Protein AF-A0A8C4MS40-F1 (afdb_monomer_lite)

Organism: NCBI:txid83772

Sequence (305 aa):
LGTGCRAAAGGATSALTYKPCAPSSLAKFNSVLMLEESYVIASDILVILLTVALGQIGNFLAYTAVPTVLVTPLGALGVPFGSILASYLLKEKLNILGKLGCLLSCAGSVVLIIHSPKSESVTTQAELEEKLTNPVFVGYLCIVLLMLLLLIFWIAPAHGPTNIMVYISICSLLGSFTVPSTKGIGLAAQDIFHNNPSSQRALCLCLVLLAVLGCSIIVQFRYINKALECFDSSVFGAIYYVVFTTLVLLASAILFREWSNVGLVDFLGMACGFTTVSVGIVLIQVFKEFNFNLGEMNKSNMKTD

InterPro domains:
  IPR008521 Magnesium transporter NIPA [PF05653] (49-289)
  IPR008521 Magnesium transporter NIPA [PTHR12570] (48-302)
  IPR037185 Multidrug transporter EmrE superfamily [SSF103481] (45-118)

pLDDT: mean 75.34, std 19.88, range [23.17, 96.31]

Secondary structure (DSSP, 8-state):
------------------------STTS--SS-TTTSHHHHHHHHHHHHHHHHHHHHHHHHHHHHS-HHHHHHHHHTHHHHHHHHHHHHH-PPPPHHHHHHHHHHHHHHHHHHHTS-------SHHHHHHHHH-HHHHHHHHHHHHHHHHIIIIIHHHHTTT-HHHHHHHHHHHHHHHHHHHHHHHHHHHHHHTT-TTHHHHHHHHHHHHHHHHHHHHHHHHHHHHHHHHS-HHHHHHHHHHHHHHHHHHHHHHHHTGGGG--HHHHHHHHHHHHHHHHHHHHHHHTTT----THHHHHSSSS--

Structure (mmCIF, N/CA/C/O backbone):
data_AF-A0A8C4MS40-F1
#
_entry.id   AF-A0A8C4MS40-F1
#
loop_
_atom_site.group_PDB
_atom_site.id
_atom_site.type_symbol
_atom_site.label_atom_id
_atom_site.label_alt_id
_atom_site.label_comp_id
_atom_site.label_asym_id
_atom_site.label_entity_id
_atom_site.label_seq_id
_atom_site.pdbx_PDB_ins_code
_atom_site.Cartn_x
_atom_site.Cartn_y
_atom_site.Cartn_z
_atom_site.occupancy
_atom_site.B_iso_or_equiv
_atom_site.auth_seq_id
_atom_site.auth_comp_id
_atom_site.auth_asym_id
_atom_site.auth_atom_id
_atom_site.pdbx_PDB_model_num
ATOM 1 N N . LEU A 1 1 ? -37.403 10.348 49.467 1.00 32.78 1 LEU A N 1
ATOM 2 C CA . LEU A 1 1 ? -37.778 8.929 49.279 1.00 32.78 1 LEU A CA 1
ATOM 3 C C . LEU A 1 1 ? -37.604 8.646 47.787 1.00 32.78 1 LEU A C 1
ATOM 5 O O . LEU A 1 1 ? -38.239 9.340 47.013 1.00 32.78 1 LEU A O 1
ATOM 9 N N . GLY A 1 2 ? -36.587 7.912 47.311 1.00 25.48 2 GLY A N 1
ATOM 10 C CA . GLY A 1 2 ? -36.486 6.441 47.390 1.00 25.48 2 GLY A CA 1
ATOM 11 C C . GLY A 1 2 ? -37.715 5.825 46.703 1.00 25.48 2 GLY A C 1
ATOM 12 O O . GLY A 1 2 ? -38.808 6.126 47.156 1.00 25.48 2 GLY A O 1
ATOM 13 N N . THR A 1 3 ? -37.674 5.043 45.620 1.00 24.58 3 THR A N 1
ATOM 14 C CA . THR A 1 3 ? -36.769 3.947 45.213 1.00 24.58 3 THR A CA 1
ATOM 15 C C . THR A 1 3 ? -37.207 3.465 43.807 1.00 24.58 3 THR A C 1
ATOM 17 O O . THR A 1 3 ? -38.401 3.426 43.550 1.00 24.58 3 THR A O 1
ATOM 20 N N . GLY A 1 4 ? -36.285 3.192 42.864 1.00 24.27 4 GLY A N 1
ATOM 21 C CA . GLY A 1 4 ? -36.044 1.859 42.247 1.00 24.27 4 GLY A CA 1
ATOM 22 C C . GLY A 1 4 ? -36.998 1.470 41.088 1.00 24.27 4 GLY A C 1
ATOM 23 O O . GLY A 1 4 ? -38.117 1.942 41.040 1.00 24.27 4 GLY A O 1
ATOM 24 N N . CYS A 1 5 ? -36.716 0.588 40.122 1.00 24.83 5 CYS A N 1
ATOM 25 C CA . CYS A 1 5 ? -35.528 -0.056 39.546 1.00 24.83 5 CYS A CA 1
ATOM 26 C C . CYS A 1 5 ? -36.047 -1.011 38.425 1.00 24.83 5 CYS A C 1
ATOM 28 O O . CYS A 1 5 ? -36.998 -1.731 38.706 1.00 24.83 5 CYS A O 1
ATOM 30 N N . ARG A 1 6 ? -35.368 -1.094 37.254 1.00 27.52 6 ARG A N 1
ATOM 31 C CA . ARG A 1 6 ? -35.334 -2.216 36.251 1.00 27.52 6 ARG A CA 1
ATOM 32 C C . ARG A 1 6 ? -36.639 -2.596 35.495 1.00 27.52 6 ARG A C 1
ATOM 34 O O . ARG A 1 6 ? -37.717 -2.448 36.032 1.00 27.52 6 ARG A O 1
ATOM 41 N N . ALA A 1 7 ? -36.661 -3.114 34.255 1.00 27.58 7 ALA A N 1
ATOM 42 C CA . ALA A 1 7 ? -35.682 -3.747 33.348 1.00 27.58 7 ALA A CA 1
ATOM 43 C C . ALA A 1 7 ? -36.162 -3.582 31.869 1.00 27.58 7 ALA A C 1
ATOM 45 O O . ALA A 1 7 ? -37.359 -3.503 31.631 1.00 27.58 7 ALA A O 1
ATOM 46 N N . ALA A 1 8 ? -35.280 -3.344 30.890 1.00 26.72 8 ALA A N 1
ATOM 47 C CA . ALA A 1 8 ? -34.700 -4.315 29.936 1.00 26.72 8 ALA A CA 1
ATOM 48 C C . ALA A 1 8 ? -35.604 -4.800 28.771 1.00 26.72 8 ALA A C 1
ATOM 50 O O . ALA A 1 8 ? -36.398 -5.719 28.923 1.00 26.72 8 ALA A O 1
ATOM 51 N N . ALA A 1 9 ? -35.345 -4.252 27.579 1.00 26.41 9 ALA A N 1
ATOM 52 C CA . ALA A 1 9 ? -35.356 -4.916 26.267 1.00 26.41 9 ALA A CA 1
ATOM 53 C C . ALA A 1 9 ? -34.483 -4.019 25.354 1.00 26.41 9 ALA A C 1
ATOM 55 O O . ALA A 1 9 ? -34.761 -2.833 25.241 1.00 26.41 9 ALA A O 1
ATOM 56 N N . GLY A 1 10 ? -33.33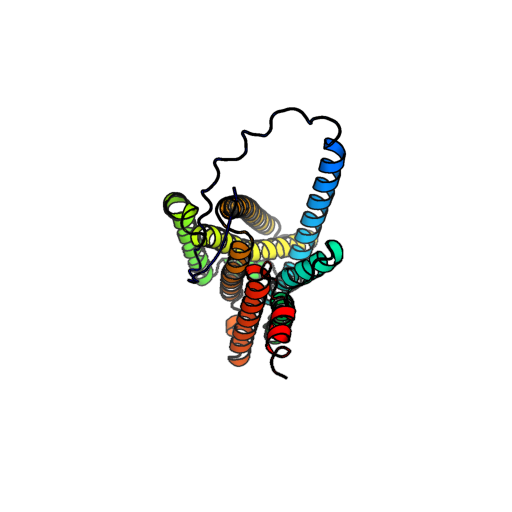7 -4.406 24.793 1.00 24.78 10 GLY A N 1
ATOM 57 C CA . GLY A 1 10 ? -32.946 -5.718 24.290 1.00 24.78 10 GLY A CA 1
ATOM 58 C C . GLY A 1 10 ? -33.176 -5.790 22.777 1.00 24.78 10 GLY A C 1
ATOM 59 O O . GLY A 1 10 ? -33.895 -6.668 22.326 1.00 24.78 10 GLY A O 1
ATOM 60 N N . GLY A 1 11 ? -32.626 -4.844 22.007 1.00 23.17 11 GLY A N 1
ATOM 61 C CA . GLY A 1 11 ? -32.728 -4.801 20.547 1.00 23.17 11 GLY A CA 1
ATOM 62 C C . GLY A 1 11 ? -31.406 -4.355 19.935 1.00 23.17 11 GLY A C 1
ATOM 63 O O . GLY A 1 11 ? -30.984 -3.216 20.112 1.00 23.17 11 GLY A O 1
ATOM 64 N N . ALA A 1 12 ? -30.732 -5.286 19.265 1.00 29.55 12 ALA A N 1
ATOM 65 C CA . ALA A 1 12 ? -29.501 -5.057 18.534 1.00 29.55 12 ALA A CA 1
ATOM 66 C C . ALA A 1 12 ? -29.775 -4.211 17.281 1.00 29.55 12 ALA A C 1
ATOM 68 O O . ALA A 1 12 ? -30.409 -4.671 16.337 1.00 29.55 12 ALA A O 1
ATOM 69 N N . THR A 1 13 ? -29.244 -2.994 17.255 1.00 26.00 13 THR A N 1
ATOM 70 C CA . THR A 1 13 ? -29.047 -2.219 16.028 1.00 26.00 13 THR A CA 1
ATOM 71 C C . THR A 1 13 ? -27.624 -1.692 16.046 1.00 26.00 13 THR A C 1
ATOM 73 O O . THR A 1 13 ? -27.300 -0.778 16.802 1.00 26.00 13 THR A O 1
ATOM 76 N N . SER A 1 14 ? -26.763 -2.300 15.229 1.00 31.64 14 SER A N 1
ATOM 77 C CA . SER A 1 14 ? -25.432 -1.796 14.901 1.00 31.64 14 SER A CA 1
ATOM 78 C C . SER A 1 14 ? -25.579 -0.473 14.149 1.00 31.64 14 SER A C 1
ATOM 80 O O . SER A 1 14 ? -25.640 -0.438 12.922 1.00 31.64 14 SER A O 1
ATOM 82 N N . ALA A 1 15 ? -25.700 0.621 14.894 1.00 29.08 15 ALA A N 1
ATOM 83 C CA . ALA A 1 15 ? -25.647 1.962 14.347 1.00 29.08 15 ALA A CA 1
ATOM 84 C C . ALA A 1 15 ? -24.189 2.271 13.978 1.00 29.08 15 ALA A C 1
ATOM 86 O O . ALA A 1 15 ? -23.346 2.459 14.857 1.00 29.08 15 ALA A O 1
ATOM 87 N N . LEU A 1 16 ? -23.898 2.312 12.673 1.00 33.62 16 LEU A N 1
ATOM 88 C CA . LEU A 1 16 ? -22.768 3.062 12.118 1.00 33.62 16 LEU A CA 1
ATOM 89 C C . LEU A 1 16 ? -22.863 4.485 12.679 1.00 33.62 16 LEU A C 1
ATOM 91 O O . LEU A 1 16 ? -23.673 5.292 12.225 1.00 33.62 16 LEU A O 1
ATOM 95 N N . THR A 1 17 ? -22.125 4.750 13.753 1.00 34.16 17 THR A N 1
ATOM 96 C CA . THR A 1 17 ? -22.255 5.991 14.510 1.00 34.16 17 THR A CA 1
ATOM 97 C C . THR A 1 17 ? -21.552 7.084 13.718 1.00 34.16 17 THR A C 1
ATOM 99 O O . THR A 1 17 ? -20.330 7.156 13.671 1.00 34.16 17 THR A O 1
ATOM 102 N N . TYR A 1 18 ? -22.341 7.912 13.037 1.00 35.56 18 TYR A N 1
ATOM 103 C CA . TYR A 1 18 ? -21.863 9.102 12.345 1.00 35.56 18 TYR A CA 1
ATOM 104 C C . TYR A 1 18 ? -21.290 10.078 13.378 1.00 35.56 18 TYR A C 1
ATOM 106 O O . TYR A 1 18 ? -22.034 10.671 14.163 1.00 35.56 18 TYR A O 1
ATOM 114 N N . LYS A 1 19 ? -19.965 10.239 13.406 1.00 40.56 19 LYS A N 1
ATOM 115 C CA . LYS A 1 19 ? -19.317 11.279 14.204 1.00 40.56 19 LYS A CA 1
ATOM 116 C C . LYS A 1 19 ? -19.501 12.601 13.446 1.00 40.56 19 LYS A C 1
ATOM 118 O O . LYS A 1 19 ? -19.067 12.690 12.298 1.00 40.56 19 LYS A O 1
ATOM 123 N N . PRO A 1 20 ? -20.168 13.623 14.013 1.00 43.47 20 PRO A N 1
ATOM 124 C CA . PRO A 1 20 ? -20.292 14.907 13.334 1.00 43.47 20 PRO A CA 1
ATOM 125 C C . PRO A 1 20 ? -18.885 15.445 13.074 1.00 43.47 20 PRO A C 1
ATOM 127 O O . PRO A 1 20 ? -18.101 15.590 14.013 1.00 43.47 20 PRO A O 1
ATOM 130 N N . CYS A 1 21 ? -18.553 15.677 11.800 1.00 40.59 21 CYS A N 1
ATOM 131 C CA . CYS A 1 21 ? -17.202 16.068 11.430 1.00 40.59 21 CYS A CA 1
ATOM 132 C C . CYS A 1 21 ? -16.874 17.407 12.103 1.00 40.59 21 CYS A C 1
ATOM 134 O O . CYS A 1 21 ? -17.560 18.410 11.885 1.00 40.59 21 CYS A O 1
ATOM 136 N N . ALA A 1 22 ? -15.899 17.382 13.012 1.00 44.66 22 ALA A N 1
ATOM 137 C CA . ALA A 1 22 ? -15.599 18.524 13.856 1.00 44.66 22 ALA A CA 1
ATOM 138 C C . ALA A 1 22 ? -15.145 19.709 12.983 1.00 44.66 22 ALA A C 1
ATOM 140 O O . ALA A 1 22 ? -14.362 19.512 12.050 1.00 44.66 22 ALA A O 1
ATOM 141 N N . PRO A 1 23 ? -15.592 20.947 13.259 1.00 35.38 23 PRO A N 1
ATOM 142 C CA . PRO A 1 23 ? -14.966 22.112 12.653 1.00 35.38 23 PRO A CA 1
ATOM 143 C C . PRO A 1 23 ? -13.482 22.123 13.041 1.00 35.38 23 PRO A C 1
ATOM 145 O O . PRO A 1 23 ? -13.143 21.840 14.191 1.00 35.38 23 PRO A O 1
ATOM 148 N N . SER A 1 24 ? -12.615 22.426 12.070 1.00 36.59 24 SER A N 1
ATOM 149 C CA . SER A 1 24 ? -11.151 22.450 12.186 1.00 36.59 24 SER A CA 1
ATOM 150 C C . SER A 1 24 ? -10.687 22.904 13.574 1.00 36.59 24 SER A C 1
ATOM 152 O O . SER A 1 24 ? -10.884 24.064 13.945 1.00 36.59 24 SER A O 1
ATOM 154 N N . SER A 1 25 ? -10.049 22.006 14.330 1.00 33.47 25 SER A N 1
ATOM 155 C CA . SER A 1 25 ? -9.608 22.214 15.720 1.00 33.47 25 SER A CA 1
ATOM 156 C C . SER A 1 25 ? -8.410 23.177 15.861 1.00 33.47 25 SER A C 1
ATOM 158 O O . SER A 1 25 ? -7.603 23.062 16.781 1.00 33.47 25 SER A O 1
ATOM 160 N N . LEU A 1 26 ? -8.302 24.163 14.969 1.00 33.97 26 LEU A N 1
ATOM 161 C CA . LEU A 1 26 ? -7.267 25.199 14.945 1.00 33.97 26 LEU A CA 1
ATOM 162 C C . LEU A 1 26 ? -7.608 26.405 15.851 1.00 33.97 26 LEU A C 1
ATOM 164 O O . LEU A 1 26 ? -6.857 27.370 15.888 1.00 33.97 26 LEU A O 1
ATOM 168 N N . ALA A 1 27 ? -8.727 26.359 16.592 1.00 34.25 27 ALA A N 1
ATOM 169 C CA . ALA A 1 27 ? -9.250 27.495 17.368 1.00 34.25 27 ALA A CA 1
ATOM 170 C C . ALA A 1 27 ? -9.373 27.277 18.895 1.00 34.25 27 ALA A C 1
ATOM 172 O O . ALA A 1 27 ? -9.851 28.165 19.593 1.00 34.25 27 ALA A O 1
ATOM 173 N N . LYS A 1 28 ? -8.928 26.140 19.452 1.00 31.69 28 LYS A N 1
ATOM 174 C CA . LYS A 1 28 ? -8.860 25.923 20.920 1.00 31.69 28 LYS A CA 1
ATOM 175 C C . LYS A 1 28 ? -7.428 25.743 21.442 1.00 31.69 28 LYS A C 1
ATOM 177 O O . LYS A 1 28 ? -7.213 25.111 22.468 1.00 31.69 28 LYS A O 1
ATOM 182 N N . PHE A 1 29 ? -6.457 26.314 20.729 1.00 33.47 29 PHE A N 1
ATOM 183 C CA . PHE A 1 29 ? -5.017 26.187 20.993 1.00 33.47 29 PHE A CA 1
ATOM 184 C C . PHE A 1 29 ? -4.380 27.463 21.588 1.00 33.47 29 PHE A C 1
ATOM 186 O O . PHE A 1 29 ? -3.212 27.752 21.366 1.00 33.47 29 PHE A O 1
ATOM 193 N N . ASN A 1 30 ? -5.152 28.260 22.325 1.00 35.25 30 ASN A N 1
ATOM 194 C CA . ASN A 1 30 ? -4.680 29.430 23.071 1.00 35.25 30 ASN A CA 1
ATOM 195 C C . ASN A 1 30 ? -5.525 29.440 24.345 1.00 35.25 30 ASN A C 1
ATOM 197 O O . ASN A 1 30 ? -6.743 29.518 24.251 1.00 35.25 30 ASN A O 1
ATOM 201 N N . SER A 1 31 ? -5.016 29.239 25.551 1.00 36.91 31 SER A N 1
ATOM 202 C CA . SER A 1 31 ? -3.856 29.857 26.191 1.00 36.91 31 SER A CA 1
ATOM 203 C C . SER A 1 31 ? -3.769 29.243 27.601 1.00 36.91 31 SER A C 1
ATOM 205 O O . SER A 1 31 ? -4.838 29.060 28.179 1.00 36.91 31 SER A O 1
ATOM 207 N N . VAL A 1 32 ? -2.565 28.952 28.137 1.00 35.56 32 VAL A N 1
ATOM 208 C CA . VAL A 1 32 ? -2.171 28.942 29.587 1.00 35.56 32 VAL A CA 1
ATOM 209 C C . VAL A 1 32 ? -1.064 27.921 29.971 1.00 35.56 32 VAL A C 1
ATOM 211 O O . VAL A 1 32 ? -0.446 28.106 31.008 1.00 35.56 32 VAL A O 1
ATOM 214 N N . LEU A 1 33 ? -0.673 26.934 29.150 1.00 32.19 33 LEU A N 1
ATOM 215 C CA . LEU A 1 33 ? 0.366 25.933 29.532 1.00 32.19 33 LEU A CA 1
ATOM 216 C C . LEU A 1 33 ? 1.706 26.028 28.763 1.00 32.19 33 LEU A C 1
ATOM 218 O O . LEU A 1 33 ? 2.474 25.078 28.674 1.00 32.19 33 LEU A O 1
ATOM 222 N N . MET A 1 34 ? 2.015 27.197 28.201 1.00 38.88 34 MET A N 1
ATOM 223 C CA . MET A 1 34 ? 3.235 27.434 27.420 1.00 38.88 34 MET A CA 1
ATOM 224 C C . MET A 1 34 ? 4.422 27.779 28.327 1.00 38.88 34 MET A C 1
ATOM 226 O O . MET A 1 34 ? 4.662 28.967 28.519 1.00 38.88 34 MET A O 1
ATOM 230 N N . LEU A 1 35 ? 5.158 26.789 28.856 1.00 40.06 35 LEU A N 1
ATOM 231 C CA . LEU A 1 35 ? 6.635 26.884 28.936 1.00 40.06 35 LEU A CA 1
ATOM 232 C C . LEU A 1 35 ? 7.370 25.633 29.463 1.00 40.06 35 LEU A C 1
ATOM 234 O O . LEU A 1 35 ? 8.544 25.489 29.135 1.00 40.06 35 LEU A O 1
ATOM 238 N N . GLU A 1 36 ? 6.731 24.708 30.191 1.00 39.81 36 GLU A N 1
ATOM 239 C CA . GLU A 1 36 ? 7.423 23.512 30.736 1.00 39.81 36 GLU A CA 1
ATOM 240 C C . GLU A 1 36 ? 7.190 22.221 29.913 1.00 39.81 36 GLU A C 1
ATOM 242 O O . GLU A 1 36 ? 7.986 21.289 29.972 1.00 39.81 36 GLU A O 1
ATOM 247 N N . GLU A 1 37 ? 6.161 22.192 29.054 1.00 47.66 37 GLU A N 1
ATOM 248 C CA . GLU A 1 37 ? 5.795 21.043 28.199 1.00 47.66 37 GLU A CA 1
ATOM 249 C C . GLU A 1 37 ? 6.553 20.983 26.851 1.00 47.66 37 GLU A C 1
ATOM 251 O O . GLU A 1 37 ? 6.613 19.937 26.206 1.00 47.66 37 GLU A O 1
ATOM 256 N N . SER A 1 38 ? 7.181 22.079 26.406 1.00 47.03 38 SER A N 1
ATOM 257 C CA . SER A 1 38 ? 7.722 22.188 25.039 1.00 47.03 38 SER A CA 1
ATOM 258 C C . SER A 1 38 ? 8.931 21.288 24.753 1.00 47.03 38 SER A C 1
ATOM 260 O O . SER A 1 38 ? 9.121 20.891 23.607 1.00 47.03 38 SER A O 1
ATOM 262 N N . TYR A 1 39 ? 9.755 20.951 25.754 1.00 49.66 39 TYR A N 1
ATOM 263 C CA . TYR A 1 39 ? 10.964 20.140 25.534 1.00 49.66 39 TYR A CA 1
ATOM 264 C C . TYR A 1 39 ? 10.663 18.635 25.478 1.00 49.66 39 TYR A C 1
ATOM 266 O O . TYR A 1 39 ? 11.225 17.924 24.647 1.00 49.66 39 TYR A O 1
ATOM 274 N N . VAL A 1 40 ? 9.729 18.157 26.307 1.00 52.25 40 VAL A N 1
ATOM 275 C CA . VAL A 1 40 ? 9.272 16.757 26.298 1.00 52.25 40 VAL A CA 1
ATOM 276 C C . VAL A 1 40 ? 8.472 16.478 25.026 1.00 52.25 40 VAL A C 1
ATOM 278 O O . VAL A 1 40 ? 8.782 15.532 24.311 1.00 52.25 40 VAL A O 1
ATOM 281 N N . ILE A 1 41 ? 7.561 17.382 24.648 1.00 58.44 41 ILE A N 1
ATOM 282 C CA . ILE A 1 41 ? 6.799 17.276 23.396 1.00 58.44 41 ILE A CA 1
ATOM 283 C C . ILE A 1 41 ? 7.725 17.354 22.171 1.00 58.44 41 ILE A C 1
ATOM 285 O O . ILE A 1 41 ? 7.539 16.601 21.220 1.00 58.44 41 ILE A O 1
ATOM 289 N N . ALA A 1 42 ? 8.754 18.212 22.176 1.00 59.41 42 ALA A N 1
ATOM 290 C CA . ALA A 1 42 ? 9.728 18.268 21.081 1.00 59.41 42 ALA A CA 1
ATOM 291 C C . ALA A 1 42 ? 10.589 16.997 20.991 1.00 59.41 42 ALA A C 1
ATOM 293 O O . ALA A 1 42 ? 10.852 16.525 19.885 1.00 59.41 42 ALA A O 1
ATOM 294 N N . SER A 1 43 ? 10.998 16.429 22.130 1.00 63.28 43 SER A N 1
ATOM 295 C CA . SER A 1 43 ? 11.730 15.159 22.187 1.00 63.28 43 SER A CA 1
ATOM 296 C C . SER A 1 43 ? 10.870 13.995 21.686 1.00 63.28 43 SER A C 1
ATOM 298 O O . SER A 1 43 ? 11.325 13.219 20.848 1.00 63.28 43 SER A O 1
ATOM 300 N N . ASP A 1 44 ? 9.612 13.904 22.117 1.00 69.81 44 ASP A N 1
ATOM 301 C CA . ASP A 1 44 ? 8.681 12.861 21.673 1.00 69.81 44 ASP A CA 1
ATOM 302 C C . ASP A 1 44 ? 8.339 13.001 20.183 1.00 69.81 44 ASP A C 1
ATOM 304 O O . ASP A 1 44 ? 8.355 12.015 19.446 1.00 69.81 44 ASP A O 1
ATOM 308 N N . ILE A 1 45 ? 8.125 14.226 19.687 1.00 74.38 45 ILE A N 1
ATOM 309 C CA . ILE A 1 45 ? 7.922 14.492 18.253 1.00 74.38 45 ILE A CA 1
ATOM 310 C C . ILE A 1 45 ? 9.170 14.133 17.442 1.00 74.38 45 ILE A C 1
ATOM 312 O O . ILE A 1 45 ? 9.041 13.555 16.362 1.00 74.38 45 ILE A O 1
ATOM 316 N N . LEU A 1 46 ? 10.372 14.442 17.936 1.00 77.50 46 LEU A N 1
ATOM 317 C CA . LEU A 1 46 ? 11.622 14.099 17.257 1.00 77.50 46 LEU A CA 1
ATOM 318 C C . LEU A 1 46 ? 11.802 12.581 17.165 1.00 77.50 46 LEU A C 1
ATOM 320 O O . LEU A 1 46 ? 12.165 12.074 16.104 1.00 77.50 46 LEU A O 1
ATOM 324 N N . VAL A 1 47 ? 11.504 11.851 18.242 1.00 80.00 47 VAL A N 1
ATOM 325 C CA . VAL A 1 47 ? 11.545 10.382 18.264 1.00 80.00 47 VAL A CA 1
ATOM 326 C C . VAL A 1 47 ? 10.515 9.796 17.297 1.00 80.00 47 VAL A C 1
ATOM 328 O O . VAL A 1 47 ? 10.851 8.893 16.526 1.00 80.00 47 VAL A O 1
ATOM 331 N N . ILE A 1 48 ? 9.291 10.331 17.265 1.00 77.44 48 ILE A N 1
ATOM 332 C CA . ILE A 1 48 ? 8.253 9.916 16.308 1.00 77.44 48 ILE A CA 1
ATOM 333 C C . ILE A 1 48 ? 8.719 10.175 14.872 1.00 77.44 48 ILE A C 1
ATOM 335 O O . ILE A 1 48 ? 8.650 9.273 14.038 1.00 77.44 48 ILE A O 1
ATOM 339 N N . LEU A 1 49 ? 9.245 11.366 14.578 1.00 76.31 49 LEU A N 1
ATOM 340 C CA . LEU A 1 49 ? 9.716 11.729 13.242 1.00 76.31 49 LEU A CA 1
ATOM 341 C C . LEU A 1 49 ? 10.886 10.848 12.794 1.00 76.31 49 LEU A C 1
ATOM 343 O O . LEU A 1 49 ? 10.878 10.363 11.665 1.00 76.31 49 LEU A O 1
ATOM 347 N N . LEU A 1 50 ? 11.861 10.601 13.673 1.00 80.75 50 LEU A N 1
ATOM 348 C CA . LEU A 1 50 ? 13.005 9.736 13.385 1.00 80.75 50 LEU A CA 1
ATOM 349 C C . LEU A 1 50 ? 12.556 8.293 13.129 1.00 80.75 50 LEU A C 1
ATOM 351 O O . LEU A 1 50 ? 13.008 7.672 12.170 1.00 80.75 50 LEU A O 1
ATOM 355 N N . THR A 1 51 ? 11.630 7.772 13.935 1.00 76.56 51 THR A N 1
ATOM 356 C CA . THR A 1 51 ? 11.101 6.407 13.778 1.00 76.56 51 THR A CA 1
ATOM 357 C C . THR A 1 51 ? 10.296 6.265 12.486 1.00 76.56 51 THR A C 1
ATOM 359 O O . THR A 1 51 ? 10.458 5.284 11.760 1.00 76.56 51 THR A O 1
ATOM 362 N N . VAL A 1 52 ? 9.474 7.265 12.146 1.00 74.81 52 VAL A N 1
ATOM 363 C CA . VAL A 1 52 ? 8.742 7.314 10.871 1.00 74.81 52 VAL A CA 1
ATOM 364 C C . VAL A 1 52 ? 9.715 7.397 9.696 1.00 74.81 52 VAL A C 1
ATOM 366 O O . VAL A 1 52 ? 9.559 6.648 8.734 1.00 74.81 52 VAL A O 1
ATOM 369 N N . ALA A 1 53 ? 10.742 8.246 9.772 1.00 75.50 53 ALA A N 1
ATOM 370 C CA . ALA A 1 53 ? 11.752 8.377 8.725 1.00 75.50 53 ALA A CA 1
ATOM 371 C C . ALA A 1 53 ? 12.523 7.066 8.509 1.00 75.50 53 ALA A C 1
ATOM 373 O O . ALA A 1 53 ? 12.647 6.612 7.373 1.00 75.50 53 ALA A O 1
ATOM 374 N N . LEU A 1 54 ? 12.972 6.412 9.585 1.00 81.62 54 LEU A N 1
ATOM 375 C CA . LEU A 1 54 ? 13.628 5.103 9.521 1.00 81.62 54 LEU A CA 1
ATOM 376 C C . LEU A 1 54 ? 12.711 4.037 8.909 1.00 81.62 54 LEU A C 1
ATOM 378 O O . LEU A 1 54 ? 13.151 3.270 8.054 1.00 81.62 54 LEU A O 1
ATOM 382 N N . GLY A 1 55 ? 11.429 4.021 9.287 1.00 77.44 55 GLY A N 1
ATOM 383 C CA . GLY A 1 55 ? 10.434 3.124 8.699 1.00 77.44 55 GLY A CA 1
ATOM 384 C C . GLY A 1 55 ? 10.241 3.354 7.197 1.00 77.44 55 GLY A C 1
ATOM 385 O O . GLY A 1 55 ? 10.188 2.393 6.431 1.00 77.44 55 GLY A O 1
ATOM 386 N N . GLN A 1 56 ? 10.200 4.614 6.754 1.00 76.12 56 GLN A N 1
ATOM 387 C CA . GLN A 1 56 ? 10.088 4.954 5.331 1.00 76.12 56 GLN A CA 1
ATOM 388 C C . GLN A 1 56 ? 11.337 4.562 4.538 1.00 76.12 56 GLN A C 1
ATOM 390 O O . GLN A 1 56 ? 11.211 4.018 3.444 1.00 76.12 56 GLN A O 1
ATOM 395 N N . ILE A 1 57 ? 12.534 4.768 5.097 1.00 80.81 57 ILE A N 1
ATOM 396 C CA . ILE A 1 57 ? 13.790 4.322 4.477 1.00 80.81 57 ILE A CA 1
ATOM 397 C C . ILE A 1 57 ? 13.809 2.793 4.359 1.00 80.81 57 ILE A C 1
ATOM 399 O O . ILE A 1 57 ? 14.134 2.266 3.299 1.00 80.81 57 ILE A O 1
ATOM 403 N N . GLY A 1 58 ? 13.409 2.069 5.408 1.00 82.88 58 GLY A N 1
ATOM 404 C CA . GLY A 1 58 ? 13.313 0.607 5.371 1.00 82.88 58 GLY A CA 1
ATOM 405 C C . GLY A 1 58 ? 12.323 0.106 4.316 1.00 82.88 58 GLY A C 1
ATOM 406 O O . GLY A 1 58 ? 12.638 -0.805 3.554 1.00 82.88 58 GLY A O 1
ATOM 407 N N . ASN A 1 59 ? 11.154 0.742 4.217 1.00 82.50 59 ASN A N 1
ATOM 408 C CA . ASN A 1 59 ? 10.146 0.431 3.204 1.00 82.50 59 ASN A CA 1
ATOM 409 C C . ASN A 1 59 ? 10.665 0.702 1.780 1.00 82.50 59 ASN A C 1
ATOM 411 O O . ASN A 1 59 ? 10.474 -0.115 0.882 1.00 82.50 59 ASN A O 1
ATOM 415 N N . PHE A 1 60 ? 11.384 1.813 1.584 1.00 80.00 60 PHE A N 1
ATOM 416 C CA . PHE A 1 60 ? 12.053 2.136 0.323 1.00 80.00 60 PHE A CA 1
ATOM 417 C C . PHE A 1 60 ? 13.061 1.050 -0.071 1.00 80.00 60 PHE A C 1
ATOM 419 O O . PHE A 1 60 ? 12.981 0.521 -1.175 1.00 80.00 60 PHE A O 1
ATOM 426 N N . LEU A 1 61 ? 13.953 0.663 0.847 1.00 82.38 61 LEU A N 1
ATOM 427 C CA . LEU A 1 61 ? 14.942 -0.398 0.619 1.00 82.38 61 LEU A CA 1
ATOM 428 C C . LEU A 1 61 ? 14.287 -1.754 0.316 1.00 82.38 61 LEU A C 1
ATOM 430 O O . LEU A 1 61 ? 14.777 -2.509 -0.519 1.00 82.38 61 LEU A O 1
ATOM 434 N N . ALA A 1 62 ? 13.160 -2.067 0.958 1.00 84.19 62 ALA A N 1
ATOM 435 C CA . ALA A 1 62 ? 12.422 -3.294 0.678 1.00 84.19 62 ALA A CA 1
ATOM 436 C C . ALA A 1 62 ? 11.869 -3.311 -0.758 1.00 84.19 62 ALA A C 1
ATOM 438 O O . ALA A 1 62 ? 12.006 -4.319 -1.449 1.00 84.19 62 ALA A O 1
ATOM 439 N N . TYR A 1 63 ? 11.304 -2.193 -1.233 1.00 77.69 63 TYR A N 1
ATOM 440 C CA . TYR A 1 63 ? 10.788 -2.076 -2.603 1.00 77.69 63 TYR A CA 1
ATOM 441 C C . TYR A 1 63 ? 11.869 -2.123 -3.686 1.00 77.69 63 TYR A C 1
ATOM 443 O O . TYR A 1 63 ? 11.557 -2.481 -4.824 1.00 77.69 63 TYR A O 1
ATOM 451 N N . THR A 1 64 ? 13.115 -1.758 -3.369 1.00 76.75 64 THR A N 1
ATOM 452 C CA . THR A 1 64 ? 14.232 -1.877 -4.318 1.00 76.75 64 THR A CA 1
ATOM 453 C C . THR A 1 64 ? 14.840 -3.274 -4.344 1.00 76.75 64 THR A C 1
ATOM 455 O O . THR A 1 64 ? 15.314 -3.696 -5.394 1.00 76.75 64 THR A O 1
ATOM 458 N N . ALA A 1 65 ? 14.817 -3.996 -3.222 1.00 78.31 65 ALA A N 1
ATOM 459 C CA . ALA A 1 65 ? 15.447 -5.308 -3.100 1.00 78.31 65 ALA A CA 1
ATOM 460 C C . ALA A 1 65 ? 14.527 -6.481 -3.475 1.00 78.31 65 ALA A C 1
ATOM 462 O O . ALA A 1 65 ? 15.011 -7.537 -3.878 1.00 78.31 65 ALA A O 1
ATOM 463 N N . VAL A 1 66 ? 13.210 -6.332 -3.303 1.00 78.12 66 VAL A N 1
ATOM 464 C CA . VAL A 1 66 ? 12.251 -7.443 -3.378 1.00 78.12 66 VAL A CA 1
ATOM 465 C C . VAL A 1 66 ? 11.002 -7.022 -4.173 1.00 78.12 66 VAL A C 1
ATOM 467 O O . VAL A 1 66 ? 10.596 -5.859 -4.112 1.00 78.12 66 VAL A O 1
ATOM 470 N N . PRO A 1 67 ? 10.348 -7.938 -4.919 1.00 75.56 67 PRO A N 1
ATOM 471 C CA . PRO A 1 67 ? 9.057 -7.675 -5.553 1.00 75.56 67 PRO A CA 1
ATOM 472 C C . PRO A 1 67 ? 8.018 -7.063 -4.603 1.00 75.56 67 PRO A C 1
ATOM 474 O O . PRO A 1 67 ? 7.864 -7.495 -3.458 1.00 75.56 67 PRO A O 1
ATOM 477 N N . THR A 1 68 ? 7.238 -6.099 -5.102 1.00 77.62 68 THR A N 1
ATOM 478 C CA . THR A 1 68 ? 6.179 -5.412 -4.338 1.00 77.62 68 THR A CA 1
ATOM 479 C C . THR A 1 68 ? 5.201 -6.389 -3.682 1.00 77.62 68 THR A C 1
ATOM 481 O O . THR A 1 68 ? 4.752 -6.157 -2.555 1.00 77.62 68 THR A O 1
ATOM 484 N N . VAL A 1 69 ? 4.888 -7.492 -4.368 1.00 77.94 69 VAL A N 1
ATOM 485 C CA . VAL A 1 69 ? 3.960 -8.527 -3.889 1.00 77.94 69 VAL A CA 1
ATOM 486 C C . VAL A 1 69 ? 4.419 -9.144 -2.564 1.00 77.94 69 VAL A C 1
ATOM 488 O O . VAL A 1 69 ? 3.576 -9.551 -1.775 1.00 77.94 69 VAL A O 1
ATOM 491 N N . LEU A 1 70 ? 5.723 -9.139 -2.267 1.00 82.38 70 LEU A N 1
ATOM 492 C CA . LEU A 1 70 ? 6.289 -9.618 -1.000 1.00 82.38 70 LEU A CA 1
ATOM 493 C C . LEU A 1 70 ? 6.391 -8.517 0.064 1.00 82.38 70 LEU A C 1
ATOM 495 O O . LEU A 1 70 ? 6.187 -8.778 1.249 1.00 82.38 70 LEU A O 1
ATOM 499 N N . VAL A 1 71 ? 6.669 -7.274 -0.339 1.00 84.19 71 VAL A N 1
ATOM 500 C CA . VAL A 1 71 ? 6.761 -6.131 0.591 1.00 84.19 71 VAL A CA 1
ATOM 501 C C . VAL A 1 71 ? 5.401 -5.825 1.228 1.00 84.19 71 VAL A C 1
ATOM 503 O O . VAL A 1 71 ? 5.307 -5.498 2.409 1.00 84.19 71 VAL A O 1
ATOM 506 N N . THR A 1 72 ? 4.325 -5.997 0.467 1.00 82.44 72 THR A N 1
ATOM 507 C CA . THR A 1 72 ? 2.958 -5.696 0.909 1.00 82.44 72 THR A CA 1
ATOM 508 C C . THR A 1 72 ? 2.464 -6.578 2.079 1.00 82.44 72 THR A C 1
ATOM 510 O O . THR A 1 72 ? 2.019 -6.021 3.086 1.00 82.44 72 THR A O 1
ATOM 513 N N . PRO A 1 73 ? 2.577 -7.925 2.046 1.00 80.69 73 PRO A N 1
ATOM 514 C CA . PRO A 1 73 ? 2.249 -8.781 3.190 1.00 80.69 73 PRO A CA 1
ATOM 515 C C . PRO A 1 73 ? 3.183 -8.577 4.388 1.00 80.69 73 PRO A C 1
ATOM 517 O O . PRO A 1 73 ? 2.739 -8.759 5.521 1.00 80.69 73 PRO A O 1
ATOM 520 N N . LEU A 1 74 ? 4.442 -8.172 4.178 1.00 83.62 74 LEU A N 1
ATOM 521 C CA . LEU A 1 74 ? 5.343 -7.778 5.270 1.00 83.62 74 LEU A CA 1
ATOM 522 C C . LEU A 1 74 ? 4.847 -6.504 5.969 1.00 83.62 74 LEU A C 1
ATOM 524 O O . LEU A 1 74 ? 4.814 -6.454 7.197 1.00 83.62 74 LEU A O 1
ATOM 528 N N . GLY A 1 75 ? 4.382 -5.511 5.206 1.00 83.56 75 GLY A N 1
ATOM 529 C CA . GLY A 1 75 ? 3.728 -4.321 5.757 1.00 83.56 75 GLY A CA 1
ATOM 530 C C . GLY A 1 75 ? 2.460 -4.660 6.550 1.00 83.56 75 GLY A C 1
ATOM 531 O O . GLY A 1 75 ? 2.229 -4.102 7.623 1.00 83.56 75 GLY A O 1
ATOM 532 N N . ALA A 1 76 ? 1.678 -5.635 6.078 1.00 85.06 76 ALA A N 1
ATOM 533 C CA . ALA A 1 76 ? 0.480 -6.117 6.764 1.00 85.06 76 ALA A CA 1
ATOM 534 C C . ALA A 1 76 ? 0.769 -6.701 8.155 1.00 85.06 76 ALA A C 1
ATOM 536 O O . ALA A 1 76 ? -0.002 -6.468 9.086 1.00 85.06 76 ALA A O 1
ATOM 537 N N . LEU A 1 77 ? 1.902 -7.398 8.321 1.00 89.12 77 LEU A N 1
ATOM 538 C CA . LEU A 1 77 ? 2.349 -7.941 9.613 1.00 89.12 77 LEU A CA 1
ATOM 539 C C . LEU A 1 77 ? 2.650 -6.850 10.655 1.00 89.12 77 LEU A C 1
ATOM 541 O O . LEU A 1 77 ? 2.668 -7.136 11.854 1.00 89.12 77 LEU A O 1
ATOM 545 N N . GLY A 1 78 ? 2.809 -5.591 10.237 1.00 88.12 78 GLY A N 1
ATOM 546 C CA . GLY A 1 78 ? 2.926 -4.458 11.154 1.00 88.12 78 GLY A CA 1
ATOM 547 C C . GLY A 1 78 ? 1.685 -4.259 12.033 1.00 88.12 78 GLY A C 1
ATOM 548 O O . GLY A 1 78 ? 1.816 -3.875 13.193 1.00 88.12 78 GLY A O 1
ATOM 549 N N . VAL A 1 79 ? 0.484 -4.580 11.532 1.00 88.81 79 VAL A N 1
ATOM 550 C CA . VAL A 1 79 ? -0.779 -4.446 12.283 1.00 88.81 79 VAL A CA 1
ATOM 551 C C . VAL A 1 79 ? -0.856 -5.409 13.482 1.00 88.81 79 VAL A C 1
ATOM 553 O O . VAL A 1 79 ? -1.045 -4.929 14.605 1.00 88.81 79 VAL A O 1
ATOM 556 N N . PRO A 1 80 ? -0.684 -6.740 13.322 1.00 90.88 80 PRO A N 1
ATOM 557 C CA . PRO A 1 80 ? -0.662 -7.653 14.462 1.00 90.88 80 PRO A CA 1
ATOM 558 C C . PRO A 1 80 ? 0.524 -7.391 15.392 1.00 90.88 80 PRO A C 1
ATOM 560 O O . PRO A 1 80 ? 0.352 -7.455 16.609 1.00 90.88 80 PRO A O 1
ATOM 563 N N . PHE A 1 81 ? 1.701 -7.030 14.864 1.00 89.69 81 PHE A N 1
ATOM 564 C CA . PHE A 1 81 ? 2.852 -6.686 15.702 1.00 89.69 81 PHE A CA 1
ATOM 565 C C . PHE A 1 81 ? 2.569 -5.467 16.589 1.00 89.69 81 PHE A C 1
ATOM 567 O O . PHE A 1 81 ? 2.807 -5.516 17.794 1.00 89.69 81 PHE A O 1
ATOM 574 N N . GLY A 1 82 ? 1.979 -4.408 16.026 1.00 87.44 82 GLY A N 1
ATOM 575 C CA . GLY A 1 82 ? 1.559 -3.229 16.782 1.00 87.44 82 GLY A CA 1
ATOM 576 C C . GLY A 1 82 ? 0.523 -3.559 17.858 1.00 87.44 82 GLY A C 1
ATOM 577 O O . GLY A 1 82 ? 0.606 -3.046 18.971 1.00 87.44 82 GLY A O 1
ATOM 578 N N . SER A 1 83 ? -0.410 -4.469 17.569 1.00 85.62 83 SER A N 1
ATOM 579 C CA . SER A 1 83 ? -1.401 -4.934 18.546 1.00 85.62 83 SER A CA 1
ATOM 580 C C . SER A 1 83 ? -0.771 -5.724 19.705 1.00 85.62 83 SER A C 1
ATOM 582 O O . SER A 1 83 ? -1.107 -5.495 20.868 1.00 85.62 83 SER A O 1
ATOM 584 N N . ILE A 1 84 ? 0.190 -6.608 19.414 1.00 87.94 84 ILE A N 1
ATOM 585 C CA . ILE A 1 84 ? 0.937 -7.372 20.428 1.00 87.94 84 ILE A CA 1
ATOM 586 C C . ILE A 1 84 ? 1.793 -6.437 21.285 1.00 87.94 84 ILE A C 1
ATOM 588 O O . ILE A 1 84 ? 1.791 -6.548 22.512 1.00 87.94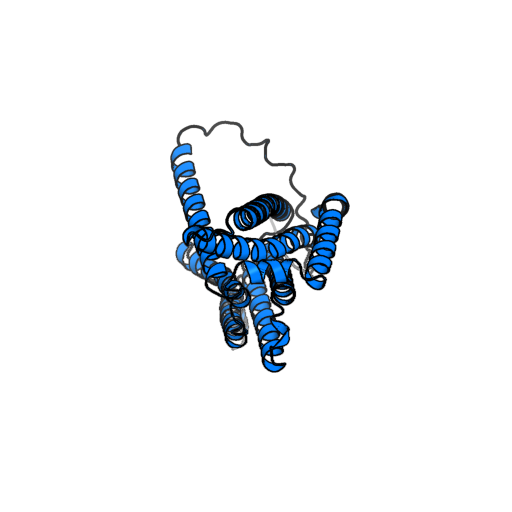 84 ILE A O 1
ATOM 592 N N . LEU A 1 85 ? 2.494 -5.493 20.654 1.00 85.25 85 LEU A N 1
ATOM 593 C CA . LEU A 1 85 ? 3.330 -4.526 21.355 1.00 85.25 85 LEU A CA 1
ATOM 594 C C . LEU A 1 85 ? 2.490 -3.605 22.246 1.00 85.25 85 LEU A C 1
ATOM 596 O O . LEU A 1 85 ? 2.869 -3.367 23.389 1.00 85.25 85 LEU A O 1
ATOM 600 N N . ALA A 1 86 ? 1.324 -3.155 21.771 1.00 83.50 86 ALA A N 1
ATOM 601 C CA . ALA A 1 86 ? 0.378 -2.399 22.586 1.00 83.50 86 ALA A CA 1
ATOM 602 C C . ALA A 1 86 ? -0.080 -3.209 23.810 1.00 83.50 86 ALA A C 1
ATOM 604 O O . ALA A 1 86 ? -0.052 -2.692 24.921 1.00 83.50 86 ALA A O 1
ATOM 605 N N . SER A 1 87 ? -0.405 -4.495 23.645 1.00 83.69 87 SER A N 1
ATOM 606 C CA . SER A 1 87 ? -0.763 -5.379 24.766 1.00 83.69 87 SER A CA 1
ATOM 607 C C . SER A 1 87 ? 0.376 -5.536 25.783 1.00 83.69 87 SER A C 1
ATOM 609 O O . SER A 1 87 ? 0.127 -5.535 26.988 1.00 83.69 87 SER A O 1
ATOM 611 N N . TYR A 1 88 ? 1.629 -5.617 25.323 1.00 83.00 88 TYR A N 1
ATOM 612 C CA . TYR A 1 88 ? 2.793 -5.722 26.206 1.00 83.00 88 TYR A CA 1
ATOM 613 C C . TYR A 1 88 ? 3.095 -4.410 26.948 1.00 83.00 88 TYR A C 1
ATOM 615 O O . TYR A 1 88 ? 3.290 -4.423 28.163 1.00 83.00 88 TYR A O 1
ATOM 623 N N . LEU A 1 89 ? 3.106 -3.277 26.235 1.00 83.44 89 LEU A N 1
ATOM 624 C CA . LEU A 1 89 ? 3.448 -1.964 26.793 1.00 83.44 89 LEU A CA 1
ATOM 625 C C . LEU A 1 89 ? 2.329 -1.387 27.671 1.00 83.44 89 LEU A C 1
ATOM 627 O O . LEU A 1 89 ? 2.610 -0.904 28.765 1.00 83.44 89 LEU A O 1
ATOM 631 N N . LEU A 1 90 ? 1.068 -1.463 27.226 1.00 81.56 90 LEU A N 1
ATOM 632 C CA . LEU A 1 90 ? -0.091 -0.935 27.962 1.00 81.56 90 LEU A CA 1
ATOM 633 C C . LEU A 1 90 ? -0.654 -1.944 28.979 1.00 81.56 90 LEU A C 1
ATOM 635 O O . LEU A 1 90 ? -1.552 -1.603 29.745 1.00 81.56 90 LEU A O 1
ATOM 639 N N . LYS A 1 91 ? -0.139 -3.184 29.013 1.00 77.44 91 LYS A N 1
ATOM 640 C CA . LYS A 1 91 ? -0.643 -4.302 29.840 1.00 77.44 91 LYS A CA 1
ATOM 641 C C . LYS A 1 91 ? -2.126 -4.636 29.613 1.00 77.44 91 LYS A C 1
ATOM 643 O O . LYS A 1 91 ? -2.754 -5.291 30.449 1.00 77.44 91 LYS A O 1
ATOM 648 N N . GLU A 1 92 ? -2.690 -4.226 28.480 1.00 75.50 92 GLU A N 1
ATOM 649 C CA . GLU A 1 92 ? -4.055 -4.563 28.086 1.00 75.50 92 GLU A CA 1
ATOM 650 C C . GLU A 1 92 ? -4.135 -6.012 27.601 1.00 75.50 92 GLU A C 1
ATOM 652 O O . GLU A 1 92 ? -3.253 -6.502 26.890 1.00 75.50 92 GLU A O 1
ATOM 657 N N . LYS A 1 93 ? -5.204 -6.727 27.965 1.00 74.06 93 LYS A N 1
ATOM 658 C CA . LYS A 1 93 ? -5.413 -8.098 27.491 1.00 74.06 93 LYS A CA 1
ATOM 659 C C . LYS A 1 93 ? -6.005 -8.084 26.085 1.00 74.06 93 LYS A C 1
ATOM 661 O O . LYS A 1 93 ? -7.126 -7.640 25.877 1.00 74.06 93 LYS A O 1
ATOM 666 N N . LEU A 1 94 ? -5.266 -8.661 25.140 1.00 75.81 94 LEU A N 1
ATOM 667 C CA . LEU A 1 94 ? -5.744 -8.939 23.788 1.00 75.81 94 LEU A CA 1
ATOM 668 C C . LEU A 1 94 ? -6.948 -9.893 23.817 1.00 75.81 94 LEU A C 1
ATOM 670 O O . LEU A 1 94 ? -6.839 -11.028 24.300 1.00 75.81 94 LEU A O 1
ATOM 674 N N . ASN A 1 95 ? -8.075 -9.437 23.266 1.00 83.19 95 ASN A N 1
ATOM 675 C CA . ASN A 1 95 ? -9.283 -10.240 23.100 1.00 83.19 95 ASN A CA 1
ATOM 676 C C . ASN A 1 95 ? -9.006 -11.505 22.259 1.00 83.19 95 ASN A C 1
ATOM 678 O O . ASN A 1 95 ? -8.090 -11.533 21.433 1.00 83.19 95 ASN A O 1
ATOM 682 N N . ILE A 1 96 ? -9.817 -12.553 22.433 1.00 87.25 96 ILE A N 1
ATOM 683 C CA . ILE A 1 96 ? -9.674 -13.826 21.704 1.00 87.25 96 ILE A CA 1
ATOM 684 C C . ILE A 1 96 ? -9.765 -13.597 20.192 1.00 87.25 96 ILE A C 1
ATOM 686 O O . ILE A 1 96 ? -8.964 -14.159 19.448 1.00 87.25 96 ILE A O 1
ATOM 690 N N . LEU A 1 97 ? -10.665 -12.712 19.746 1.00 88.00 97 LEU A N 1
ATOM 691 C CA . LEU A 1 97 ? -10.759 -12.316 18.339 1.00 88.00 97 LEU A CA 1
ATOM 692 C C . LEU A 1 97 ? -9.497 -11.590 17.854 1.00 88.00 97 LEU A C 1
ATOM 694 O O . LEU A 1 97 ? -9.047 -11.849 16.747 1.00 88.00 97 LEU A O 1
ATOM 698 N N . GLY A 1 98 ? -8.874 -10.750 18.685 1.00 89.50 98 GLY A N 1
ATOM 699 C CA . GLY A 1 98 ? -7.601 -10.106 18.347 1.00 89.50 98 GLY A CA 1
ATOM 700 C C . GLY A 1 98 ? -6.469 -11.123 18.180 1.00 89.50 98 GLY A C 1
ATOM 701 O O . GLY A 1 98 ? -5.733 -11.074 17.200 1.00 89.50 98 GLY A O 1
ATOM 702 N N . LYS A 1 99 ? -6.378 -12.115 19.078 1.00 90.69 99 LYS A N 1
ATOM 703 C CA . LYS A 1 99 ? -5.397 -13.214 18.971 1.00 90.69 99 LYS A CA 1
ATOM 704 C C . LYS A 1 99 ? -5.619 -14.067 17.725 1.00 90.69 99 LYS A C 1
ATOM 706 O O . LYS A 1 99 ? -4.659 -14.382 17.024 1.00 90.69 99 LYS A O 1
ATOM 711 N N . LEU A 1 100 ? -6.874 -14.423 17.449 1.00 93.62 100 LEU A N 1
ATOM 712 C CA . LEU A 1 100 ? -7.251 -15.156 16.244 1.00 93.62 100 LEU A CA 1
ATOM 713 C C . LEU A 1 100 ? -6.909 -14.336 14.992 1.00 93.62 100 LEU A C 1
ATOM 715 O O . LEU A 1 100 ? -6.317 -14.865 14.061 1.00 93.62 100 LEU A O 1
ATOM 719 N N . GLY A 1 101 ? -7.184 -13.031 15.002 1.00 94.06 101 GLY A N 1
ATOM 720 C CA . GLY A 1 101 ? -6.848 -12.119 13.912 1.00 94.06 101 GLY A CA 1
ATOM 721 C C . GLY A 1 101 ? -5.345 -12.030 13.653 1.00 94.06 101 GLY A C 1
ATOM 722 O O . GLY A 1 101 ? -4.925 -12.095 12.499 1.00 94.06 101 GLY A O 1
ATOM 723 N N . CYS A 1 102 ? -4.523 -11.985 14.708 1.00 93.00 102 CYS A N 1
ATOM 724 C CA . CYS A 1 102 ? -3.067 -12.066 14.580 1.00 93.00 102 CYS A CA 1
ATOM 725 C C . CYS A 1 102 ? -2.628 -13.384 13.930 1.00 93.00 102 CYS A C 1
ATOM 727 O O . CYS A 1 102 ? -1.808 -13.366 13.016 1.00 93.00 102 CYS A O 1
ATOM 729 N N . LEU A 1 103 ? -3.201 -14.515 14.354 1.00 95.19 103 LEU A N 1
ATOM 730 C CA . LEU A 1 103 ? -2.895 -15.825 13.775 1.00 95.19 103 LEU A CA 1
ATOM 731 C C . LEU A 1 103 ? -3.267 -15.888 12.284 1.00 95.19 103 LEU A C 1
ATOM 733 O O . LEU A 1 103 ? -2.439 -16.302 11.473 1.00 95.19 103 LEU A O 1
ATOM 737 N N . LEU A 1 104 ? -4.476 -15.443 11.911 1.00 95.31 104 LEU A N 1
ATOM 738 C CA . LEU A 1 104 ? -4.919 -15.407 10.512 1.00 95.31 104 LEU A CA 1
ATOM 739 C C . LEU A 1 104 ? -4.056 -14.468 9.668 1.00 95.31 104 LEU A C 1
ATOM 741 O O . LEU A 1 104 ? -3.666 -14.840 8.566 1.00 95.31 104 LEU A O 1
ATOM 745 N N . SER A 1 105 ? -3.720 -13.279 10.178 1.00 94.44 105 SER A N 1
ATOM 746 C CA . SER A 1 105 ? -2.855 -12.338 9.462 1.00 94.44 105 SER A CA 1
ATOM 747 C C . SER A 1 105 ? -1.473 -12.936 9.203 1.00 94.44 105 SER A C 1
ATOM 749 O O . SER A 1 105 ? -0.960 -12.806 8.096 1.00 94.44 105 SER A O 1
ATOM 751 N N . CYS A 1 106 ? -0.883 -13.628 10.180 1.00 94.69 106 CYS A N 1
ATOM 752 C CA . CYS A 1 106 ? 0.399 -14.305 9.994 1.00 94.69 106 CYS A CA 1
ATOM 753 C C . CYS A 1 106 ? 0.300 -15.448 8.977 1.00 94.69 106 CYS A C 1
ATOM 755 O O . CYS A 1 106 ? 1.106 -15.516 8.050 1.00 94.69 106 CYS A O 1
ATOM 757 N N . ALA A 1 107 ? -0.702 -16.321 9.115 1.00 95.69 107 ALA A N 1
ATOM 758 C CA . ALA A 1 107 ? -0.906 -17.444 8.204 1.00 95.69 107 ALA A CA 1
ATOM 759 C C . ALA A 1 107 ? -1.149 -16.972 6.761 1.00 95.69 107 ALA A C 1
ATOM 761 O O . ALA A 1 107 ? -0.515 -17.469 5.832 1.00 95.69 107 ALA A O 1
ATOM 762 N N . GLY A 1 108 ? -2.008 -15.968 6.573 1.00 94.69 108 GLY A N 1
ATOM 763 C CA . GLY A 1 108 ? -2.292 -15.385 5.265 1.00 94.69 108 GLY A CA 1
ATOM 764 C C . GLY A 1 108 ? -1.063 -14.738 4.621 1.00 94.69 108 GLY A C 1
ATOM 765 O O . GLY A 1 108 ? -0.831 -14.948 3.431 1.00 94.69 108 GLY A O 1
ATOM 766 N N . SER A 1 109 ? -0.235 -14.018 5.391 1.00 93.12 109 SER A N 1
ATOM 767 C CA . SER A 1 109 ? 1.009 -13.428 4.874 1.00 93.12 109 SER A CA 1
ATOM 768 C C . SER A 1 109 ? 1.996 -14.505 4.423 1.00 93.12 109 SER A C 1
ATOM 770 O O . SER A 1 109 ? 2.620 -14.350 3.378 1.00 93.12 109 SER A O 1
ATOM 772 N N . VAL A 1 110 ? 2.105 -15.625 5.148 1.00 93.88 110 VAL A N 1
ATOM 773 C CA . VAL A 1 110 ? 2.938 -16.768 4.729 1.00 93.88 110 VAL A CA 1
ATOM 774 C C . VAL A 1 110 ? 2.417 -17.385 3.429 1.00 93.88 110 VAL A C 1
ATOM 776 O O . VAL A 1 110 ? 3.203 -17.628 2.516 1.00 93.88 110 VAL A O 1
ATOM 779 N N . VAL A 1 111 ? 1.102 -17.590 3.304 1.00 93.50 111 VAL A N 1
ATOM 780 C CA . VAL A 1 111 ? 0.488 -18.116 2.071 1.00 93.50 111 VAL A CA 1
ATOM 781 C C . VAL A 1 111 ? 0.740 -17.182 0.883 1.00 93.50 111 VAL A C 1
ATOM 783 O O . VAL A 1 111 ? 1.102 -17.668 -0.189 1.00 93.50 111 VAL A O 1
ATOM 786 N N . LEU A 1 112 ? 0.608 -15.863 1.077 1.00 90.62 112 LEU A N 1
ATOM 787 C CA . LEU A 1 112 ? 0.932 -14.852 0.065 1.00 90.62 112 LEU A CA 1
ATOM 788 C C . LEU A 1 112 ? 2.394 -14.931 -0.379 1.00 90.62 112 LEU A C 1
ATOM 790 O O . LEU A 1 112 ? 2.667 -14.895 -1.572 1.00 90.62 112 LEU A O 1
ATOM 794 N N . ILE A 1 113 ? 3.324 -15.062 0.570 1.00 89.50 113 ILE A N 1
ATOM 795 C CA . ILE A 1 113 ? 4.761 -15.135 0.281 1.00 89.50 113 ILE A CA 1
ATOM 796 C C . ILE A 1 113 ? 5.106 -16.403 -0.509 1.00 89.50 113 ILE A C 1
ATOM 798 O O . ILE A 1 113 ? 5.875 -16.329 -1.464 1.00 89.50 113 ILE A O 1
ATOM 802 N N . ILE A 1 114 ? 4.536 -17.555 -0.139 1.00 90.94 114 ILE A N 1
ATOM 803 C CA . ILE A 1 114 ? 4.833 -18.846 -0.785 1.00 90.94 114 ILE A CA 1
ATOM 804 C C . ILE A 1 114 ? 4.361 -18.876 -2.242 1.00 90.94 114 ILE A C 1
ATOM 806 O O . ILE A 1 114 ? 5.072 -19.406 -3.091 1.00 90.94 114 ILE A O 1
ATOM 810 N N . HIS A 1 115 ? 3.189 -18.304 -2.528 1.00 88.62 115 HIS A N 1
ATOM 811 C CA . HIS A 1 115 ? 2.601 -18.287 -3.874 1.00 88.62 115 HIS A CA 1
ATOM 812 C C . HIS A 1 115 ? 2.967 -17.030 -4.677 1.00 88.62 115 HIS A C 1
ATOM 814 O O . HIS A 1 115 ? 2.506 -16.862 -5.805 1.00 88.62 115 HIS A O 1
ATOM 820 N N . SER A 1 116 ? 3.777 -16.128 -4.112 1.00 82.19 116 SER A N 1
ATOM 821 C CA . SER A 1 116 ? 4.232 -14.942 -4.830 1.00 82.19 116 SER A CA 1
ATOM 822 C C . SER A 1 116 ? 5.176 -15.357 -5.961 1.00 82.19 116 SER A C 1
ATOM 824 O O . SER A 1 116 ? 6.121 -16.119 -5.721 1.00 82.19 116 SER A O 1
ATOM 826 N N . PRO A 1 117 ? 5.000 -14.821 -7.182 1.00 75.00 117 PRO A N 1
ATOM 827 C CA . PRO A 1 117 ? 5.930 -15.083 -8.267 1.00 75.00 117 PRO A CA 1
ATOM 828 C C . PRO A 1 117 ? 7.340 -14.637 -7.869 1.00 75.00 117 PRO A C 1
ATOM 830 O O . PRO A 1 117 ? 7.542 -13.535 -7.357 1.00 75.00 117 PRO A O 1
ATOM 833 N N . LYS A 1 118 ? 8.335 -15.486 -8.148 1.00 63.88 118 LYS A N 1
ATOM 834 C CA . LYS A 1 118 ? 9.765 -15.164 -7.980 1.00 63.88 118 LYS A CA 1
ATOM 835 C C . LYS A 1 118 ? 10.315 -14.300 -9.125 1.00 63.88 118 LYS A C 1
ATOM 837 O O . LYS A 1 118 ? 11.520 -14.296 -9.350 1.00 63.88 118 LYS A O 1
ATOM 842 N N . SER A 1 119 ? 9.444 -13.644 -9.895 1.00 53.41 119 SER A N 1
ATOM 843 C CA . SER A 1 119 ? 9.811 -12.980 -11.146 1.00 53.41 119 SER A CA 1
ATOM 844 C C . SER A 1 119 ? 10.914 -11.952 -10.934 1.00 53.41 119 SER A C 1
ATOM 846 O O . SER A 1 119 ? 10.877 -11.213 -9.947 1.00 53.41 119 SER A O 1
ATOM 848 N N . GLU A 1 120 ? 11.846 -11.912 -11.892 1.00 49.44 120 GLU A N 1
ATOM 849 C CA . GLU A 1 120 ? 12.929 -10.938 -12.001 1.00 49.44 120 GLU A CA 1
ATOM 850 C C . GLU A 1 120 ? 12.418 -9.552 -11.609 1.00 49.44 120 GLU A C 1
ATOM 852 O O . GLU A 1 120 ? 11.593 -8.929 -12.284 1.00 49.44 120 GLU A O 1
ATOM 857 N N . SER A 1 121 ? 12.863 -9.085 -10.446 1.00 54.03 121 SER A N 1
ATOM 858 C CA . SER A 1 121 ? 12.728 -7.691 -10.074 1.00 54.03 121 SER A CA 1
ATOM 859 C C . SER A 1 121 ? 13.344 -6.893 -11.210 1.00 54.03 121 SER A C 1
ATOM 861 O O . SER A 1 121 ? 14.537 -7.052 -11.415 1.00 54.03 121 SER A O 1
ATOM 863 N N . VAL A 1 122 ? 12.553 -6.098 -11.942 1.00 57.31 122 VAL A N 1
ATOM 864 C CA . VAL A 1 122 ? 13.053 -5.118 -12.928 1.00 57.31 122 VAL A CA 1
ATOM 865 C C . VAL A 1 122 ? 14.360 -4.527 -12.404 1.00 57.31 122 VAL A C 1
ATOM 867 O O . VAL A 1 122 ? 14.329 -3.779 -11.426 1.00 57.31 122 VAL A O 1
ATOM 870 N N . THR A 1 123 ? 15.489 -4.967 -12.958 1.00 61.53 123 THR A N 1
ATOM 871 C CA . THR A 1 123 ? 16.824 -4.671 -12.409 1.00 61.53 123 THR A CA 1
ATOM 872 C C . THR A 1 123 ? 17.384 -3.399 -13.016 1.00 61.53 123 THR A C 1
ATOM 874 O O . THR A 1 123 ? 18.280 -2.789 -12.445 1.00 61.53 123 THR A O 1
ATOM 877 N N . THR A 1 124 ? 16.830 -2.984 -14.157 1.00 69.38 124 THR A N 1
ATOM 878 C CA . THR A 1 124 ? 17.375 -1.903 -14.972 1.00 69.38 124 THR A CA 1
ATOM 879 C C . THR A 1 124 ? 16.333 -0.809 -15.176 1.00 69.38 124 THR A C 1
ATOM 881 O O . THR A 1 124 ? 15.160 -1.084 -15.442 1.00 69.38 124 THR A O 1
ATOM 884 N N . GLN A 1 125 ? 16.753 0.456 -15.108 1.00 69.62 125 GLN A N 1
ATOM 885 C CA . GLN A 1 125 ? 15.878 1.604 -15.358 1.00 69.62 125 GLN A CA 1
ATOM 886 C C . GLN A 1 125 ? 15.218 1.553 -16.747 1.00 69.62 125 GLN A C 1
ATOM 888 O O . GLN A 1 125 ? 14.052 1.919 -16.881 1.00 69.62 125 GLN A O 1
ATOM 893 N N . ALA A 1 126 ? 15.941 1.087 -17.769 1.00 72.12 126 ALA A N 1
ATOM 894 C CA . ALA A 1 126 ? 15.439 1.004 -19.142 1.00 72.12 126 ALA A CA 1
ATOM 895 C C . ALA A 1 126 ? 14.205 0.093 -19.262 1.00 72.12 126 ALA A C 1
ATOM 897 O O . ALA A 1 126 ? 13.233 0.452 -19.924 1.00 72.12 126 ALA A O 1
ATOM 898 N N . GLU A 1 127 ? 14.202 -1.040 -18.557 1.00 75.06 127 GLU A N 1
ATOM 899 C CA . GLU A 1 127 ? 13.043 -1.931 -18.504 1.00 75.06 127 GLU A CA 1
ATOM 900 C C . GLU A 1 127 ? 11.859 -1.273 -17.790 1.00 75.06 127 GLU A C 1
ATOM 902 O O . GLU A 1 127 ? 10.712 -1.442 -18.201 1.00 75.06 127 GLU A O 1
ATOM 907 N N . LEU A 1 128 ? 12.110 -0.486 -16.737 1.00 75.94 128 LEU A N 1
ATOM 908 C CA . LEU A 1 128 ? 11.040 0.255 -16.079 1.00 75.94 128 LEU A CA 1
ATOM 909 C C . LEU A 1 128 ? 10.445 1.319 -17.010 1.00 75.94 128 LEU A C 1
ATOM 911 O O . LEU A 1 128 ? 9.226 1.433 -17.085 1.00 75.94 128 LEU A O 1
ATOM 915 N N . GLU A 1 129 ? 11.276 2.077 -17.727 1.00 75.31 129 GLU A N 1
ATOM 916 C CA . GLU A 1 129 ? 10.826 3.082 -18.702 1.00 75.31 129 GLU A CA 1
ATOM 917 C C . GLU A 1 129 ? 9.981 2.442 -19.813 1.00 75.31 129 GLU A C 1
ATOM 919 O O . GLU A 1 129 ? 8.926 2.970 -20.173 1.00 75.31 129 GLU A O 1
ATOM 924 N N . GLU A 1 130 ? 10.377 1.263 -20.296 1.00 81.19 130 GLU A N 1
ATOM 925 C CA . GLU A 1 130 ? 9.600 0.494 -21.269 1.00 81.19 130 GLU A CA 1
ATOM 926 C C . GLU A 1 130 ? 8.243 0.050 -20.699 1.00 81.19 130 GLU A C 1
ATOM 928 O O . GLU A 1 130 ? 7.204 0.210 -21.348 1.00 81.19 130 GLU A O 1
ATOM 933 N N . LYS A 1 131 ? 8.214 -0.458 -19.459 1.00 80.56 131 LYS A N 1
ATOM 934 C CA . LYS A 1 131 ? 6.967 -0.863 -18.784 1.00 80.56 131 LYS A CA 1
ATOM 935 C C . LYS A 1 131 ? 6.043 0.331 -18.534 1.00 80.56 131 LYS A C 1
ATOM 937 O O . LYS A 1 131 ? 4.837 0.203 -18.738 1.00 80.56 131 LYS A O 1
ATOM 942 N N . LEU A 1 132 ? 6.597 1.486 -18.156 1.00 78.31 132 LEU A N 1
ATOM 943 C CA . LEU A 1 132 ? 5.853 2.733 -17.942 1.00 78.31 132 LEU A CA 1
ATOM 944 C C . LEU A 1 132 ? 5.297 3.316 -19.251 1.00 78.31 132 LEU A C 1
ATOM 946 O O . LEU A 1 132 ? 4.210 3.887 -19.246 1.00 78.31 132 LEU A O 1
ATOM 950 N N . THR A 1 133 ? 6.015 3.153 -20.365 1.00 82.06 133 THR A N 1
ATOM 951 C CA . THR A 1 133 ? 5.610 3.650 -21.695 1.00 82.06 133 THR A CA 1
ATOM 952 C C . THR A 1 133 ? 4.688 2.668 -22.424 1.00 82.06 133 THR A C 1
ATOM 954 O O . THR A 1 133 ? 4.109 2.991 -23.463 1.00 82.06 133 THR A O 1
ATOM 957 N N . ASN A 1 134 ? 4.502 1.459 -21.886 1.00 85.06 134 ASN A N 1
ATOM 958 C CA . ASN A 1 134 ? 3.619 0.469 -22.479 1.00 85.06 134 ASN A CA 1
ATOM 959 C C . ASN A 1 134 ? 2.183 1.020 -22.578 1.00 85.06 134 ASN A C 1
ATOM 961 O O . ASN A 1 134 ? 1.632 1.456 -21.564 1.00 85.06 134 ASN A O 1
ATOM 965 N N . PRO A 1 135 ? 1.527 0.954 -23.751 1.00 85.69 135 PRO A N 1
ATOM 966 C CA . PRO A 1 135 ? 0.225 1.591 -23.960 1.00 85.69 135 PRO A CA 1
ATOM 967 C C . PRO A 1 135 ? -0.861 1.064 -23.013 1.00 85.69 135 PRO A C 1
ATOM 969 O O . PRO A 1 135 ? -1.766 1.806 -22.639 1.00 85.69 135 PRO A O 1
ATOM 972 N N . VAL A 1 136 ? -0.751 -0.195 -22.571 1.00 86.88 136 VAL A N 1
ATOM 973 C CA . VAL A 1 136 ? -1.669 -0.788 -21.585 1.00 86.88 136 VAL A CA 1
ATOM 974 C C . VAL A 1 136 ? -1.515 -0.117 -20.219 1.00 86.88 136 VAL A C 1
ATOM 976 O O . VAL A 1 136 ? -2.511 0.233 -19.587 1.00 86.88 136 VAL A O 1
ATOM 979 N N . PHE A 1 137 ? -0.275 0.099 -19.774 1.00 84.38 137 PHE A N 1
ATOM 980 C CA . PHE A 1 137 ? -0.008 0.747 -18.495 1.00 84.38 137 PHE A CA 1
ATOM 981 C C . PHE A 1 137 ? -0.338 2.242 -18.542 1.00 84.38 137 PHE A C 1
ATOM 983 O O . PHE A 1 137 ? -0.969 2.748 -17.621 1.00 84.38 137 PHE A O 1
ATOM 990 N N . VAL A 1 138 ? -0.014 2.934 -19.638 1.00 87.56 138 VAL A N 1
ATOM 991 C CA . VAL A 1 138 ? -0.400 4.341 -19.842 1.00 87.56 138 VAL A CA 1
ATOM 992 C C . VAL A 1 138 ? -1.923 4.503 -19.821 1.00 87.56 138 VAL A C 1
ATOM 994 O O . VAL A 1 138 ? -2.432 5.395 -19.149 1.00 87.56 138 VAL A O 1
ATOM 997 N N . GLY A 1 139 ? -2.668 3.610 -20.482 1.00 89.31 139 GLY A N 1
ATOM 998 C CA . GLY A 1 139 ? -4.131 3.601 -20.421 1.00 89.31 139 GLY A CA 1
ATOM 999 C C . GLY A 1 139 ? -4.657 3.420 -18.994 1.00 89.31 139 GLY A C 1
ATOM 1000 O O . GLY A 1 139 ? -5.525 4.178 -18.556 1.00 89.31 139 GLY A O 1
ATOM 1001 N N . TYR A 1 140 ? -4.086 2.476 -18.239 1.00 89.38 140 TYR A N 1
ATOM 1002 C CA . TYR A 1 140 ? -4.397 2.286 -16.820 1.00 89.38 140 TYR A CA 1
ATOM 1003 C C . TYR A 1 140 ? -4.101 3.548 -15.991 1.00 89.38 140 TYR A C 1
ATOM 1005 O O . TYR A 1 140 ? -4.980 4.011 -15.263 1.00 89.38 140 TYR A O 1
ATOM 1013 N N . LEU A 1 141 ? -2.918 4.156 -16.147 1.00 88.12 141 LEU A N 1
ATOM 1014 C CA . LEU A 1 141 ? -2.552 5.409 -15.477 1.00 88.12 141 LEU A CA 1
ATOM 1015 C C . LEU A 1 141 ? -3.566 6.520 -15.773 1.00 88.12 141 LEU A C 1
ATOM 1017 O O . LEU A 1 141 ? -4.019 7.192 -14.849 1.00 88.12 141 LEU A O 1
ATOM 1021 N N 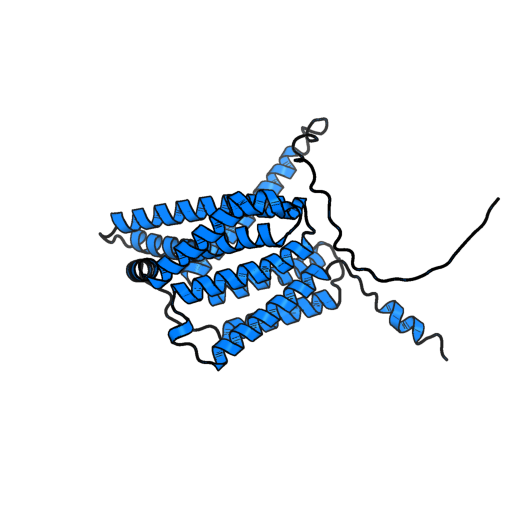. CYS A 1 142 ? -3.948 6.708 -17.040 1.00 90.75 142 CYS A N 1
ATOM 1022 C CA . CYS A 1 142 ? -4.921 7.724 -17.439 1.00 90.75 142 CYS A CA 1
ATOM 1023 C C . CYS A 1 142 ? -6.284 7.507 -16.773 1.00 90.75 142 CYS A C 1
ATOM 1025 O O . CYS A 1 142 ? -6.870 8.465 -16.270 1.00 90.75 142 CYS A O 1
ATOM 1027 N N . ILE A 1 143 ? -6.772 6.264 -16.723 1.00 92.44 143 ILE A N 1
ATOM 1028 C CA . ILE A 1 143 ? -8.039 5.929 -16.057 1.00 92.44 143 ILE A CA 1
ATOM 1029 C C . ILE A 1 143 ? -7.949 6.228 -14.559 1.00 92.44 143 ILE A C 1
ATOM 1031 O O . ILE A 1 143 ? -8.829 6.892 -14.016 1.00 92.44 143 ILE A O 1
ATOM 1035 N N . VAL A 1 144 ? -6.881 5.787 -13.889 1.00 91.50 144 VAL A N 1
ATOM 1036 C CA . VAL A 1 144 ? -6.698 6.010 -12.446 1.00 91.50 144 VAL A CA 1
ATOM 1037 C C . VAL A 1 144 ? -6.575 7.504 -12.135 1.00 91.50 144 VAL A C 1
ATOM 1039 O O . VAL A 1 144 ? -7.205 7.973 -11.189 1.00 91.50 144 VAL A O 1
ATOM 1042 N N . LEU A 1 145 ? -5.837 8.275 -12.940 1.00 91.69 145 LEU A N 1
ATOM 1043 C CA . LEU A 1 145 ? -5.728 9.731 -12.789 1.00 91.69 145 LEU A CA 1
ATOM 1044 C C . LEU A 1 145 ? -7.075 10.431 -12.995 1.00 91.69 145 LEU A C 1
ATOM 1046 O O . LEU A 1 145 ? -7.426 11.317 -12.221 1.00 91.69 145 LEU A O 1
ATOM 1050 N N . LEU A 1 146 ? -7.854 10.024 -13.997 1.00 93.81 146 LEU A N 1
ATOM 1051 C CA . LEU A 1 146 ? -9.179 10.591 -14.247 1.00 93.81 146 LEU A CA 1
ATOM 1052 C C . LEU A 1 146 ? -10.142 10.282 -13.094 1.00 93.81 146 LEU A C 1
ATOM 1054 O O . LEU A 1 146 ? -10.837 11.180 -12.614 1.00 93.81 146 LEU A O 1
ATOM 1058 N N . MET A 1 147 ? -10.132 9.044 -12.594 1.00 93.31 147 MET A N 1
ATOM 1059 C CA . MET A 1 147 ? -10.899 8.646 -11.410 1.00 93.31 147 MET A CA 1
ATOM 1060 C C . MET A 1 147 ? -10.468 9.437 -10.173 1.00 93.31 147 MET A C 1
ATOM 1062 O O . MET A 1 147 ? -11.317 9.891 -9.409 1.00 93.31 147 MET A O 1
ATOM 1066 N N . LEU A 1 148 ? -9.165 9.667 -9.998 1.00 94.00 148 LEU A N 1
ATOM 1067 C CA . LEU A 1 148 ? -8.632 10.471 -8.904 1.00 94.00 148 LEU A CA 1
ATOM 1068 C C . LEU A 1 148 ? -9.136 11.920 -8.967 1.00 94.00 148 LEU A C 1
ATOM 1070 O O . LEU A 1 148 ? -9.602 12.453 -7.961 1.00 94.00 148 LEU A O 1
ATOM 1074 N N . LEU A 1 149 ? -9.070 12.547 -10.144 1.00 93.25 149 LEU A N 1
ATOM 1075 C CA . LEU A 1 149 ? -9.542 13.916 -10.353 1.00 93.25 149 LEU A CA 1
ATOM 1076 C C . LEU A 1 149 ? -11.045 14.029 -10.072 1.00 93.25 149 LEU A C 1
ATOM 1078 O O . LEU A 1 149 ? -11.459 14.933 -9.346 1.00 93.25 149 LEU A O 1
ATOM 1082 N N . LEU A 1 150 ? -11.854 13.087 -10.567 1.00 94.00 150 LEU A N 1
ATOM 1083 C CA . LEU A 1 150 ? -13.289 13.035 -10.270 1.00 94.00 150 LEU A CA 1
ATOM 1084 C C . LEU A 1 150 ? -13.560 12.877 -8.770 1.00 94.00 150 LEU A C 1
ATOM 1086 O O . LEU A 1 150 ? -14.407 13.587 -8.218 1.00 94.00 150 LEU A O 1
ATOM 1090 N N . LEU A 1 151 ? -12.831 11.986 -8.091 1.00 91.75 151 LEU A N 1
ATOM 1091 C CA . LEU A 1 151 ? -13.008 11.792 -6.657 1.00 91.75 151 LEU A CA 1
ATOM 1092 C C . LEU A 1 151 ? -12.618 13.037 -5.860 1.00 91.75 151 LEU A C 1
ATOM 1094 O O . LEU A 1 151 ? -13.354 13.405 -4.954 1.00 91.75 151 LEU A O 1
ATOM 1098 N N . ILE A 1 152 ? -11.509 13.700 -6.187 1.00 92.00 152 ILE A N 1
ATOM 1099 C CA . ILE A 1 152 ? -11.021 14.869 -5.441 1.00 92.00 152 ILE A CA 1
ATOM 1100 C C . ILE A 1 152 ? -11.898 16.103 -5.682 1.00 92.00 152 ILE A C 1
ATOM 1102 O O . ILE A 1 152 ? -12.260 16.784 -4.723 1.00 92.00 152 ILE A O 1
ATOM 1106 N N . PHE A 1 153 ? -12.242 16.406 -6.937 1.00 91.50 153 PHE A N 1
ATOM 1107 C CA . PHE A 1 153 ? -12.929 17.657 -7.273 1.00 91.50 153 PHE A CA 1
ATOM 1108 C C . PHE A 1 153 ? -14.447 17.588 -7.120 1.00 91.50 153 PHE A C 1
ATOM 1110 O O . PHE A 1 153 ? -15.056 18.596 -6.771 1.00 91.50 153 PHE A O 1
ATOM 1117 N N . TRP A 1 154 ? -15.067 16.429 -7.359 1.00 91.19 154 TRP A N 1
ATOM 1118 C CA . TRP A 1 154 ? -16.529 16.312 -7.380 1.00 91.19 154 TRP A CA 1
ATOM 1119 C C . TRP A 1 154 ? -17.075 15.525 -6.189 1.00 91.19 154 TRP A C 1
ATOM 1121 O O . TRP A 1 154 ? -17.983 15.973 -5.490 1.00 91.19 154 TRP A O 1
ATOM 1131 N N . ILE A 1 155 ? -16.516 14.342 -5.928 1.00 91.44 155 ILE A N 1
ATOM 1132 C CA . ILE A 1 155 ? -17.118 13.391 -4.982 1.00 91.44 155 ILE A CA 1
ATOM 1133 C C . ILE A 1 155 ? -16.691 13.685 -3.540 1.00 91.44 155 ILE A C 1
ATOM 1135 O O . ILE A 1 155 ? -17.525 13.643 -2.643 1.00 91.44 155 ILE A O 1
ATOM 1139 N N . ALA A 1 156 ? -15.430 14.032 -3.290 1.00 89.31 156 ALA A N 1
ATOM 1140 C CA . ALA A 1 156 ? -14.913 14.367 -1.965 1.00 89.31 156 ALA A CA 1
ATOM 1141 C C . ALA A 1 156 ? -15.623 15.556 -1.301 1.00 89.31 156 ALA A C 1
ATOM 1143 O O . ALA A 1 156 ? -15.965 15.425 -0.123 1.00 89.31 156 ALA A O 1
ATOM 1144 N N . PRO A 1 157 ? -15.879 16.693 -1.982 1.00 87.25 157 PRO A N 1
ATOM 1145 C CA . PRO A 1 157 ? -16.611 17.790 -1.355 1.00 87.25 157 PRO A CA 1
ATOM 1146 C C . PRO A 1 157 ? -18.084 17.445 -1.102 1.00 87.25 157 PRO A C 1
ATOM 1148 O O . PRO A 1 157 ? -18.621 17.854 -0.078 1.00 87.25 157 PRO A O 1
ATOM 1151 N N . ALA A 1 158 ? -18.724 16.672 -1.987 1.00 88.12 158 ALA A N 1
ATOM 1152 C CA . ALA A 1 158 ? -20.151 16.360 -1.882 1.00 88.12 158 ALA A CA 1
ATOM 1153 C C . ALA A 1 158 ? -20.470 15.179 -0.941 1.00 88.12 158 ALA A C 1
ATOM 1155 O O . ALA A 1 158 ? -21.429 15.235 -0.179 1.00 88.12 158 ALA A O 1
ATOM 1156 N N . HIS A 1 159 ? -19.672 14.109 -0.983 1.00 87.12 159 HIS A N 1
ATOM 1157 C CA . HIS A 1 159 ? -19.946 12.821 -0.327 1.00 87.12 159 HIS A CA 1
ATOM 1158 C C . HIS A 1 159 ? -18.832 12.357 0.621 1.00 87.12 159 HIS A C 1
ATOM 1160 O O . HIS A 1 159 ? -19.015 11.373 1.334 1.00 87.12 159 HIS A O 1
ATOM 1166 N N . GLY A 1 160 ? -17.687 13.044 0.668 1.00 83.25 160 GLY A N 1
ATOM 1167 C CA . GLY A 1 160 ? -16.590 12.716 1.581 1.00 83.25 160 GLY A CA 1
ATOM 1168 C C . GLY A 1 160 ? -16.979 12.649 3.067 1.00 83.25 160 GLY A C 1
ATOM 1169 O O . GLY A 1 160 ? -16.608 11.677 3.720 1.00 83.25 160 GLY A O 1
ATOM 1170 N N . PRO A 1 161 ? -17.732 13.615 3.636 1.00 83.88 161 PRO A N 1
ATOM 1171 C CA . PRO A 1 161 ? -18.087 13.561 5.057 1.00 83.88 161 PRO A CA 1
ATOM 1172 C C . PRO A 1 161 ? -19.117 12.472 5.386 1.00 83.88 161 PRO A C 1
ATOM 1174 O O . PRO A 1 161 ? -19.205 12.059 6.534 1.00 83.88 161 PRO A O 1
ATOM 1177 N N . THR A 1 162 ? -19.882 11.993 4.402 1.00 85.25 162 THR A N 1
ATOM 1178 C CA . THR A 1 162 ? -20.931 10.982 4.602 1.00 85.25 162 THR A CA 1
ATOM 1179 C C . THR A 1 162 ? -20.464 9.564 4.297 1.00 85.25 162 THR A C 1
ATOM 1181 O O . THR A 1 162 ? -20.975 8.616 4.887 1.00 85.25 162 THR A O 1
ATOM 1184 N N . ASN A 1 163 ? -19.479 9.403 3.410 1.00 88.44 163 ASN A N 1
ATOM 1185 C CA . ASN A 1 163 ? -19.011 8.106 2.937 1.00 88.44 163 ASN A CA 1
ATOM 1186 C C . ASN A 1 163 ? -17.491 7.970 3.087 1.00 88.44 163 ASN A C 1
ATOM 1188 O O . ASN A 1 163 ? -16.719 8.489 2.279 1.00 88.44 163 ASN A O 1
ATOM 1192 N N . ILE A 1 164 ? -17.062 7.166 4.064 1.00 90.81 164 ILE A N 1
ATOM 1193 C CA . ILE A 1 164 ? -15.644 6.868 4.334 1.00 90.81 164 ILE A CA 1
ATOM 1194 C C . ILE A 1 164 ? -14.899 6.305 3.112 1.00 90.81 164 ILE A C 1
ATOM 1196 O O . ILE A 1 164 ? -13.719 6.595 2.903 1.00 90.81 164 ILE A O 1
ATOM 1200 N N . MET A 1 165 ? -15.606 5.548 2.264 1.00 91.12 165 MET A N 1
ATOM 1201 C CA . MET A 1 165 ? -15.056 4.932 1.055 1.00 91.12 165 MET A CA 1
ATOM 1202 C C . MET A 1 165 ? -14.465 5.953 0.082 1.00 91.12 165 MET A C 1
ATOM 1204 O O . MET A 1 165 ? -13.515 5.625 -0.625 1.00 91.12 165 MET A O 1
ATOM 1208 N N . VAL A 1 166 ? -14.972 7.191 0.056 1.00 92.62 166 VAL A N 1
ATOM 1209 C CA . VAL A 1 166 ? -14.464 8.240 -0.841 1.00 92.62 166 VAL A CA 1
ATOM 1210 C C . VAL A 1 166 ? -13.030 8.611 -0.466 1.00 92.62 166 VAL A C 1
ATOM 1212 O O . VAL A 1 166 ? -12.145 8.579 -1.318 1.00 92.62 166 VAL A O 1
ATOM 1215 N N . TYR A 1 167 ? -12.774 8.898 0.814 1.00 91.88 167 TYR A N 1
ATOM 1216 C CA . TYR A 1 167 ? -11.429 9.236 1.284 1.00 91.88 167 TYR A CA 1
ATOM 1217 C C . TYR A 1 167 ? -10.466 8.056 1.156 1.00 91.88 167 TYR A C 1
ATOM 1219 O O . TYR A 1 167 ? -9.344 8.232 0.683 1.00 91.88 167 TYR A O 1
ATOM 1227 N N . ILE A 1 168 ? -10.920 6.845 1.496 1.00 94.19 168 ILE A N 1
ATOM 1228 C CA . ILE A 1 168 ? -10.111 5.628 1.353 1.00 94.19 168 ILE A CA 1
ATOM 1229 C C . ILE A 1 168 ? -9.725 5.396 -0.110 1.00 94.19 168 ILE A C 1
ATOM 1231 O O . ILE A 1 168 ? -8.566 5.093 -0.389 1.00 94.19 168 ILE A O 1
ATOM 1235 N N . SER A 1 169 ? -10.657 5.580 -1.046 1.00 93.75 169 SER A N 1
ATOM 1236 C CA . SER A 1 169 ? -10.399 5.391 -2.477 1.00 93.75 169 SER A CA 1
ATOM 1237 C C . SER A 1 169 ? -9.390 6.407 -3.014 1.00 93.75 169 SER A C 1
ATOM 1239 O O . SER A 1 169 ? -8.476 6.015 -3.732 1.00 93.75 169 SER A O 1
ATOM 1241 N N . ILE A 1 170 ? -9.481 7.685 -2.621 1.00 93.50 170 ILE A N 1
ATOM 1242 C CA . ILE A 1 170 ? -8.495 8.716 -3.005 1.00 93.50 170 ILE A CA 1
ATOM 1243 C C . ILE A 1 170 ? -7.098 8.321 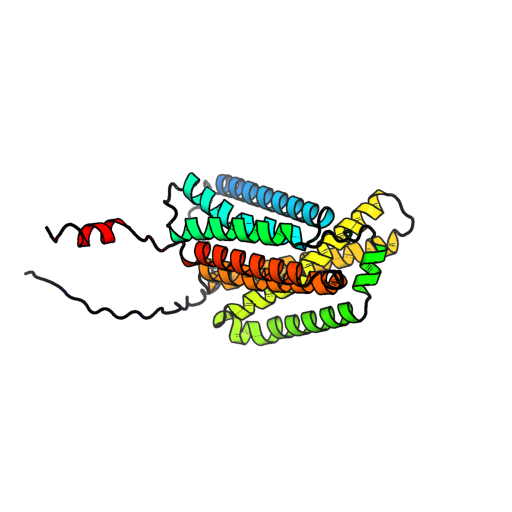-2.533 1.00 93.50 170 ILE A C 1
ATOM 1245 O O . ILE A 1 170 ? -6.159 8.298 -3.329 1.00 93.50 170 ILE A O 1
ATOM 1249 N N . CYS A 1 171 ? -6.965 7.976 -1.250 1.00 92.00 171 CYS A N 1
ATOM 1250 C CA . CYS A 1 171 ? -5.676 7.592 -0.685 1.00 92.00 171 CYS A CA 1
ATOM 1251 C C . CYS A 1 171 ? -5.120 6.324 -1.344 1.00 92.00 171 CYS A C 1
ATOM 1253 O O . CYS A 1 171 ? -3.933 6.255 -1.640 1.00 92.00 171 CYS A O 1
ATOM 1255 N N . SER A 1 172 ? -5.977 5.343 -1.623 1.00 93.81 172 SER A N 1
ATOM 1256 C CA . SER A 1 172 ? -5.573 4.060 -2.203 1.00 93.81 172 SER A CA 1
ATOM 1257 C C . SER A 1 172 ? -5.147 4.184 -3.670 1.00 93.81 172 SER A C 1
ATOM 1259 O O . SER A 1 172 ? -4.138 3.600 -4.063 1.00 93.81 172 SER A O 1
ATOM 1261 N N . LEU A 1 173 ? -5.852 4.991 -4.474 1.00 93.44 173 LEU A N 1
ATOM 1262 C CA . LEU A 1 173 ? -5.460 5.289 -5.858 1.00 93.44 173 LEU A CA 1
ATOM 1263 C C . LEU A 1 173 ? -4.109 6.021 -5.892 1.00 93.44 173 LEU A C 1
ATOM 1265 O O . LEU A 1 173 ? -3.226 5.636 -6.654 1.00 93.44 173 LEU A O 1
ATOM 1269 N N . LEU A 1 174 ? -3.908 7.012 -5.016 1.00 91.50 174 LEU A N 1
ATOM 1270 C CA . LEU A 1 174 ? -2.620 7.701 -4.858 1.00 91.50 174 LEU A CA 1
ATOM 1271 C C . LEU A 1 174 ? -1.491 6.758 -4.429 1.00 91.50 174 LEU A C 1
ATOM 1273 O O . LEU A 1 174 ? -0.400 6.795 -5.000 1.00 91.50 174 LEU A O 1
ATOM 1277 N N . GLY A 1 175 ? -1.765 5.882 -3.462 1.00 87.38 175 GLY A N 1
ATOM 1278 C CA . GLY A 1 175 ? -0.831 4.865 -2.986 1.00 87.38 175 GLY A CA 1
ATOM 1279 C C . GLY A 1 175 ? -0.399 3.884 -4.076 1.00 87.38 175 GLY A C 1
ATOM 1280 O O . GLY A 1 175 ? 0.774 3.517 -4.153 1.00 87.38 175 GLY A O 1
ATOM 1281 N N . SER A 1 176 ? -1.313 3.530 -4.981 1.00 87.56 176 SER A N 1
ATOM 1282 C CA . SER A 1 176 ? -1.015 2.650 -6.115 1.00 87.56 176 SER A CA 1
ATOM 1283 C C . SER A 1 176 ? 0.023 3.236 -7.088 1.00 87.56 176 SER A C 1
ATOM 1285 O O . SER A 1 176 ? 0.772 2.480 -7.701 1.00 87.56 176 SER A O 1
ATOM 1287 N N . PHE A 1 177 ? 0.148 4.569 -7.172 1.00 84.56 177 PHE A N 1
ATOM 1288 C CA . PHE A 1 177 ? 1.204 5.249 -7.941 1.00 84.56 177 PHE A CA 1
ATOM 1289 C C . PHE A 1 177 ? 2.515 5.415 -7.163 1.00 84.56 177 PHE A C 1
ATOM 1291 O O . PHE A 1 177 ? 3.597 5.474 -7.756 1.00 84.56 177 PHE A O 1
ATOM 1298 N N . THR A 1 178 ? 2.432 5.492 -5.834 1.00 84.06 178 THR A N 1
ATOM 1299 C CA . THR A 1 178 ? 3.589 5.658 -4.944 1.00 84.06 178 THR A CA 1
ATOM 1300 C C . THR A 1 178 ? 4.543 4.467 -5.036 1.00 84.06 178 THR A C 1
ATOM 1302 O O . THR A 1 178 ? 5.759 4.657 -5.029 1.00 84.06 178 THR A O 1
ATOM 1305 N N . VAL A 1 179 ? 4.024 3.248 -5.184 1.00 76.12 179 VAL A N 1
ATOM 1306 C CA . VAL A 1 179 ? 4.835 2.023 -5.245 1.00 76.12 179 VAL A CA 1
ATOM 1307 C C . VAL A 1 179 ? 5.709 1.938 -6.513 1.00 76.12 179 VAL A C 1
ATOM 1309 O O . VAL A 1 179 ? 6.929 1.816 -6.374 1.00 76.12 179 VAL A O 1
ATOM 1312 N N . PRO A 1 180 ? 5.161 2.080 -7.739 1.00 76.81 180 PRO A N 1
ATOM 1313 C CA . PRO A 1 180 ? 5.954 2.230 -8.961 1.00 76.81 180 PRO A CA 1
ATOM 1314 C C . PRO A 1 180 ? 6.981 3.359 -8.884 1.00 76.81 180 PRO A C 1
ATOM 1316 O O . PRO A 1 180 ? 8.134 3.169 -9.267 1.00 76.81 180 PRO A O 1
ATOM 1319 N N . SER A 1 181 ? 6.577 4.517 -8.349 1.00 82.06 181 SER A N 1
ATOM 1320 C CA . SER A 1 181 ? 7.453 5.686 -8.210 1.00 82.06 181 SER A CA 1
ATOM 1321 C C . SER A 1 181 ? 8.642 5.392 -7.302 1.00 82.06 181 SER A C 1
ATOM 1323 O O . SER A 1 181 ? 9.776 5.707 -7.645 1.00 82.06 181 SER A O 1
ATOM 1325 N N . THR A 1 182 ? 8.395 4.720 -6.178 1.00 81.50 182 THR A N 1
ATOM 1326 C CA . THR A 1 182 ? 9.426 4.322 -5.213 1.00 81.50 182 THR A CA 1
ATOM 1327 C C . THR A 1 182 ? 10.435 3.371 -5.846 1.00 81.50 182 THR A C 1
ATOM 1329 O O . THR A 1 182 ? 11.642 3.598 -5.757 1.00 81.50 182 THR A O 1
ATOM 1332 N N . LYS A 1 183 ? 9.946 2.350 -6.559 1.00 79.25 183 LYS A N 1
ATOM 1333 C CA . LYS A 1 183 ? 10.812 1.402 -7.264 1.00 79.25 183 LYS A CA 1
ATOM 1334 C C . LYS A 1 183 ? 11.632 2.092 -8.358 1.00 79.25 183 LYS A C 1
ATOM 1336 O O . LYS A 1 183 ? 12.826 1.839 -8.474 1.00 79.25 183 LYS A O 1
ATOM 1341 N N . GLY A 1 184 ? 11.024 3.006 -9.117 1.00 78.38 184 GLY A N 1
ATOM 1342 C CA . GLY A 1 184 ? 11.716 3.744 -10.173 1.00 78.38 184 GLY A CA 1
ATOM 1343 C C . GLY A 1 184 ? 12.777 4.711 -9.683 1.00 78.38 184 GLY A C 1
ATOM 1344 O O . GLY A 1 184 ? 13.860 4.752 -10.260 1.00 78.38 184 GLY A O 1
ATOM 1345 N N . ILE A 1 185 ? 12.521 5.419 -8.583 1.00 82.38 185 ILE A N 1
ATOM 1346 C CA . ILE A 1 185 ? 13.537 6.245 -7.919 1.00 82.38 185 ILE A CA 1
ATOM 1347 C C . ILE A 1 185 ? 14.695 5.365 -7.438 1.00 82.38 185 ILE A C 1
ATOM 1349 O O . ILE A 1 185 ? 15.853 5.726 -7.621 1.00 82.38 185 ILE A O 1
ATOM 1353 N N . GLY A 1 186 ? 14.396 4.198 -6.863 1.00 77.56 186 GLY A N 1
ATOM 1354 C CA . GLY A 1 186 ? 15.404 3.252 -6.392 1.00 77.56 186 GLY A CA 1
ATOM 1355 C C . GLY A 1 186 ? 16.332 2.722 -7.482 1.00 77.56 186 GLY A C 1
ATOM 1356 O O . GLY A 1 186 ? 17.539 2.641 -7.257 1.00 77.56 186 GLY A O 1
ATOM 1357 N N . LEU A 1 187 ? 15.792 2.398 -8.658 1.00 77.81 187 LEU A N 1
ATOM 1358 C CA . LEU A 1 187 ? 16.586 1.970 -9.815 1.00 77.81 187 LEU A CA 1
ATOM 1359 C C . LEU A 1 187 ? 17.379 3.137 -10.418 1.00 77.81 187 LEU A C 1
ATOM 1361 O O . LEU A 1 187 ? 18.580 3.013 -10.636 1.00 77.81 187 LEU A O 1
ATOM 1365 N N . ALA A 1 188 ? 16.743 4.298 -10.603 1.00 76.44 188 ALA A N 1
ATOM 1366 C CA . ALA A 1 188 ? 17.412 5.483 -11.141 1.00 76.44 188 ALA A CA 1
ATOM 1367 C C . ALA A 1 188 ? 18.559 5.964 -10.233 1.00 76.44 188 ALA A C 1
ATOM 1369 O O . ALA A 1 188 ? 19.603 6.385 -10.723 1.00 76.44 188 ALA A O 1
ATOM 1370 N N . ALA A 1 189 ? 18.398 5.875 -8.909 1.00 76.31 189 ALA A N 1
ATOM 1371 C CA . ALA A 1 189 ? 19.459 6.199 -7.961 1.00 76.31 189 ALA A CA 1
ATOM 1372 C C . ALA A 1 189 ? 20.662 5.255 -8.112 1.00 76.31 189 ALA A C 1
ATOM 1374 O O . ALA A 1 189 ? 21.796 5.727 -8.165 1.00 76.31 189 ALA A O 1
ATOM 1375 N N . GLN A 1 190 ? 20.429 3.943 -8.230 1.00 75.81 190 GLN A N 1
ATOM 1376 C CA . GLN A 1 190 ? 21.495 2.953 -8.440 1.00 75.81 190 GLN A CA 1
ATOM 1377 C C . GLN A 1 190 ? 22.264 3.191 -9.748 1.00 75.81 190 GLN A C 1
ATOM 1379 O O . GLN A 1 190 ? 23.492 3.092 -9.754 1.00 75.81 190 GLN A O 1
ATOM 1384 N N . ASP A 1 191 ? 21.571 3.571 -10.824 1.00 72.94 191 ASP A N 1
ATOM 1385 C CA . ASP A 1 191 ? 22.199 3.900 -12.111 1.00 72.94 191 ASP A CA 1
ATOM 1386 C C . ASP A 1 191 ? 23.044 5.185 -12.049 1.00 72.94 191 ASP A C 1
ATOM 1388 O O . ASP A 1 191 ? 24.112 5.252 -12.665 1.00 72.94 191 ASP A O 1
ATOM 1392 N N . ILE A 1 192 ? 22.621 6.187 -11.264 1.00 71.88 192 ILE A N 1
ATOM 1393 C CA . ILE A 1 192 ? 23.398 7.416 -11.018 1.00 71.88 192 ILE A CA 1
ATOM 1394 C C . ILE A 1 192 ? 24.684 7.104 -10.237 1.00 71.88 192 ILE A C 1
ATOM 1396 O O . ILE A 1 192 ? 25.748 7.616 -10.586 1.00 71.88 192 ILE A O 1
ATOM 1400 N N . PHE A 1 193 ? 24.618 6.246 -9.212 1.00 72.88 193 PHE A N 1
ATOM 1401 C CA . PHE A 1 193 ? 25.798 5.864 -8.421 1.00 72.88 193 PHE A CA 1
ATOM 1402 C C . PHE A 1 193 ? 26.836 5.069 -9.230 1.00 72.88 193 PHE A C 1
ATOM 1404 O O . PHE A 1 193 ? 28.030 5.176 -8.949 1.00 72.88 193 PHE A O 1
ATOM 1411 N N . HIS A 1 194 ? 26.416 4.327 -10.260 1.00 70.62 194 HIS A N 1
ATOM 1412 C CA . HIS A 1 194 ? 27.310 3.560 -11.136 1.00 70.62 194 HIS A CA 1
ATOM 1413 C C . HIS A 1 194 ? 27.917 4.357 -12.317 1.00 70.62 194 HIS A C 1
ATOM 1415 O O . HIS A 1 194 ? 28.598 3.765 -13.149 1.00 70.62 194 HIS A O 1
ATOM 1421 N N . ASN A 1 195 ? 27.764 5.692 -12.372 1.00 59.38 195 ASN A N 1
ATOM 1422 C CA . ASN A 1 195 ? 28.406 6.589 -13.360 1.00 59.38 195 ASN A CA 1
ATOM 1423 C C . ASN A 1 195 ? 28.129 6.256 -14.847 1.00 59.38 195 ASN A C 1
ATOM 1425 O O . ASN A 1 195 ? 29.020 6.345 -15.694 1.00 59.38 195 ASN A O 1
ATOM 1429 N N . ASN A 1 196 ? 26.886 5.917 -15.202 1.00 61.62 196 ASN A N 1
ATOM 1430 C CA . ASN A 1 196 ? 26.506 5.712 -16.605 1.00 61.62 196 ASN A CA 1
ATOM 1431 C C . ASN A 1 196 ? 26.169 7.038 -17.345 1.00 61.62 196 ASN A C 1
ATOM 1433 O O . ASN A 1 196 ? 25.538 7.932 -16.774 1.00 61.62 196 ASN A O 1
ATOM 1437 N N . PRO A 1 197 ? 26.517 7.178 -18.644 1.00 52.72 197 PRO A N 1
ATOM 1438 C CA . PRO A 1 197 ? 26.302 8.394 -19.449 1.00 52.72 197 PRO A CA 1
ATOM 1439 C C . PRO A 1 197 ? 24.831 8.682 -19.831 1.00 52.72 197 PRO A C 1
ATOM 1441 O O . PRO A 1 197 ? 24.541 9.713 -20.434 1.00 52.72 197 PRO A O 1
ATOM 1444 N N . SER A 1 198 ? 23.874 7.834 -19.435 1.00 56.41 198 SER A N 1
ATOM 1445 C CA . SER A 1 198 ? 22.410 8.026 -19.546 1.00 56.41 198 SER A CA 1
ATOM 1446 C C . SER A 1 198 ? 21.823 9.010 -18.507 1.00 56.41 198 SER A C 1
ATOM 1448 O O . SER A 1 198 ? 20.607 9.082 -18.304 1.00 56.41 198 SER A O 1
ATOM 1450 N N . SER A 1 199 ? 22.690 9.800 -17.867 1.00 60.44 199 SER A N 1
ATOM 1451 C CA . SER A 1 199 ? 22.436 10.621 -16.678 1.00 60.44 199 SER A CA 1
ATOM 1452 C C . SER A 1 199 ? 21.250 11.589 -16.798 1.00 60.44 199 SER A C 1
ATOM 1454 O O . SER A 1 199 ? 20.454 11.695 -15.869 1.00 60.44 199 SER A O 1
ATOM 1456 N N . GLN A 1 200 ? 21.054 12.265 -17.935 1.00 69.50 200 GLN A N 1
ATOM 1457 C CA . GLN A 1 200 ? 20.063 13.348 -18.005 1.00 69.50 200 GLN A CA 1
ATOM 1458 C C . GLN A 1 200 ? 18.606 12.859 -18.076 1.00 69.50 200 GLN A C 1
ATOM 1460 O O . GLN A 1 200 ? 17.730 13.442 -17.435 1.00 69.50 200 GLN A O 1
ATOM 1465 N N . ARG A 1 201 ? 18.330 11.774 -18.815 1.00 69.69 201 ARG A N 1
ATOM 1466 C CA . ARG A 1 201 ? 16.978 11.185 -18.874 1.00 69.69 201 ARG A CA 1
ATOM 1467 C C . ARG A 1 201 ? 16.637 10.462 -17.570 1.00 69.69 201 ARG A C 1
ATOM 1469 O O . ARG A 1 201 ? 15.530 10.624 -17.067 1.00 69.69 201 ARG A O 1
ATOM 1476 N N . ALA A 1 202 ? 17.610 9.752 -16.998 1.00 68.75 202 ALA A N 1
ATOM 1477 C CA . ALA A 1 202 ? 17.499 9.106 -15.692 1.00 68.75 202 ALA A CA 1
ATOM 1478 C C . ALA A 1 202 ? 17.189 10.103 -14.569 1.00 68.75 202 ALA A C 1
ATOM 1480 O O . ALA A 1 202 ? 16.241 9.913 -13.807 1.00 68.75 202 ALA A O 1
ATOM 1481 N N . LEU A 1 203 ? 17.931 11.213 -14.518 1.00 75.00 203 LEU A N 1
ATOM 1482 C CA . LEU A 1 203 ? 17.690 12.294 -13.565 1.00 75.00 203 LEU A CA 1
ATOM 1483 C C . LEU A 1 203 ? 16.311 12.925 -13.757 1.00 75.00 203 LEU A C 1
ATOM 1485 O O . LEU A 1 203 ? 15.615 13.166 -12.776 1.00 75.00 203 LEU A O 1
ATOM 1489 N N . CYS A 1 204 ? 15.888 13.163 -15.001 1.00 80.25 204 CYS A N 1
ATOM 1490 C CA . CYS A 1 204 ? 14.569 13.728 -15.279 1.00 80.25 204 CYS A CA 1
ATOM 1491 C C . CYS A 1 204 ? 13.437 12.807 -14.797 1.00 80.25 204 CYS A C 1
ATOM 1493 O O . CYS A 1 204 ? 12.550 13.263 -14.076 1.00 80.25 204 CYS A O 1
ATOM 1495 N N . LEU A 1 205 ? 13.500 11.508 -15.115 1.00 79.00 205 LEU A N 1
ATOM 1496 C CA . LEU A 1 205 ? 12.534 10.520 -14.626 1.00 79.00 205 LEU A CA 1
ATOM 1497 C C . LEU A 1 205 ? 12.535 10.441 -13.096 1.00 79.00 205 LEU A C 1
ATOM 1499 O O . LEU A 1 205 ? 11.468 10.473 -12.487 1.00 79.00 205 LEU A O 1
ATOM 1503 N N . CYS A 1 206 ? 13.711 10.413 -12.467 1.00 81.50 206 CYS A N 1
ATOM 1504 C CA . CYS A 1 206 ? 13.845 10.403 -11.011 1.00 81.50 206 CYS A CA 1
ATOM 1505 C C . CYS A 1 206 ? 13.186 11.632 -10.365 1.00 81.50 206 CYS A C 1
ATOM 1507 O O . CYS A 1 206 ? 12.392 11.488 -9.438 1.00 81.50 206 CYS A O 1
ATOM 1509 N N . LEU A 1 207 ? 13.439 12.835 -10.893 1.00 84.38 207 LEU A N 1
ATOM 1510 C CA . LEU A 1 207 ? 12.843 14.077 -10.394 1.00 84.38 207 LEU A CA 1
ATOM 1511 C C . LEU A 1 207 ? 11.320 14.100 -10.552 1.00 84.38 207 LEU A C 1
ATOM 1513 O O . LEU A 1 207 ? 10.619 14.514 -9.629 1.00 84.38 207 LEU A O 1
ATOM 1517 N N . VAL A 1 208 ? 10.796 13.637 -11.691 1.00 85.88 208 VAL A N 1
ATOM 1518 C CA . VAL A 1 208 ? 9.345 13.557 -11.924 1.00 85.88 208 VAL A CA 1
ATOM 1519 C C . VAL A 1 208 ? 8.699 12.562 -10.962 1.00 85.88 208 VAL A C 1
ATOM 1521 O O . VAL A 1 208 ? 7.716 12.907 -10.306 1.00 85.88 208 VAL A O 1
ATOM 1524 N N . LEU A 1 209 ? 9.260 11.359 -10.818 1.00 85.06 209 LEU A N 1
ATOM 1525 C CA . LEU A 1 209 ? 8.749 10.351 -9.885 1.00 85.06 209 LEU A CA 1
ATOM 1526 C C . LEU A 1 209 ? 8.826 10.834 -8.434 1.00 85.06 209 LEU A C 1
ATOM 1528 O O . LEU A 1 209 ? 7.894 10.600 -7.668 1.00 85.06 209 LEU A O 1
ATOM 1532 N N . LEU A 1 210 ? 9.887 11.554 -8.060 1.00 86.69 210 LEU A N 1
ATOM 1533 C CA . LEU A 1 210 ? 10.039 12.137 -6.728 1.00 86.69 210 LEU A CA 1
ATOM 1534 C C . LEU A 1 210 ? 8.998 13.232 -6.462 1.00 86.69 210 LEU A C 1
ATOM 1536 O O . LEU A 1 210 ? 8.403 13.266 -5.385 1.00 86.69 210 LEU A O 1
ATOM 1540 N N . ALA A 1 211 ? 8.735 14.098 -7.443 1.00 87.62 211 ALA A N 1
ATOM 1541 C CA . ALA A 1 211 ? 7.705 15.128 -7.338 1.00 87.62 211 ALA A CA 1
ATOM 1542 C C . ALA A 1 211 ? 6.301 14.514 -7.207 1.00 87.62 211 ALA A C 1
ATOM 1544 O O . ALA A 1 211 ? 5.524 14.925 -6.342 1.00 87.62 211 ALA A O 1
ATOM 1545 N N . VAL A 1 212 ? 5.988 13.496 -8.018 1.00 86.31 212 VAL A N 1
ATOM 1546 C CA . VAL A 1 212 ? 4.720 12.750 -7.943 1.00 86.31 212 VAL A CA 1
ATOM 1547 C C . VAL A 1 212 ? 4.587 12.042 -6.595 1.00 86.31 212 VAL A C 1
ATOM 1549 O O . VAL A 1 212 ? 3.534 12.131 -5.963 1.00 86.31 212 VAL A O 1
ATOM 1552 N N . LEU A 1 213 ? 5.655 11.401 -6.115 1.00 87.44 213 LEU A N 1
ATOM 1553 C CA . LEU A 1 213 ? 5.700 10.736 -4.815 1.00 87.44 213 LEU A CA 1
ATOM 1554 C C . LEU A 1 213 ? 5.433 11.720 -3.670 1.00 87.44 213 LEU A C 1
ATOM 1556 O O . LEU A 1 213 ? 4.549 11.475 -2.849 1.00 87.44 213 LEU A O 1
ATOM 1560 N N . GLY A 1 214 ? 6.151 12.844 -3.635 1.00 85.44 214 GLY A N 1
ATOM 1561 C CA . GLY A 1 214 ? 5.991 13.869 -2.603 1.00 85.44 214 GLY A CA 1
ATOM 1562 C C . GLY A 1 214 ? 4.587 14.473 -2.600 1.00 85.44 214 GLY A C 1
ATOM 1563 O O . GLY A 1 214 ? 3.941 14.534 -1.554 1.00 85.44 214 GLY A O 1
ATOM 1564 N N . CYS A 1 215 ? 4.073 14.844 -3.776 1.00 87.75 215 CYS A N 1
ATOM 1565 C CA . CYS A 1 215 ? 2.711 15.358 -3.920 1.00 87.75 215 CYS A CA 1
ATOM 1566 C C . CYS A 1 215 ? 1.667 14.327 -3.453 1.00 87.75 215 CYS A C 1
ATOM 1568 O O . CYS A 1 215 ? 0.782 14.653 -2.660 1.00 87.75 215 CYS A O 1
ATOM 1570 N N . SER A 1 216 ? 1.815 13.065 -3.868 1.00 89.50 216 SER A N 1
ATOM 1571 C CA . SER A 1 216 ? 0.933 11.962 -3.476 1.00 89.50 216 SER A CA 1
ATOM 1572 C C . SER A 1 216 ? 0.900 11.761 -1.959 1.00 89.50 216 SER A C 1
ATOM 1574 O O . SER A 1 216 ? -0.185 11.679 -1.382 1.00 89.50 216 SER A O 1
ATOM 1576 N N . ILE A 1 217 ? 2.058 11.737 -1.289 1.00 86.12 217 ILE A N 1
ATOM 1577 C CA . ILE A 1 217 ? 2.145 11.553 0.171 1.00 86.12 217 ILE A CA 1
ATOM 1578 C C . ILE A 1 217 ? 1.462 12.707 0.911 1.00 86.12 217 ILE A C 1
ATOM 1580 O O . ILE A 1 217 ? 0.701 12.469 1.849 1.00 86.12 217 ILE A O 1
ATOM 1584 N N . ILE A 1 218 ? 1.686 13.951 0.476 1.00 86.69 218 ILE A N 1
ATOM 1585 C CA . ILE A 1 218 ? 1.055 15.127 1.088 1.00 86.69 218 ILE A CA 1
ATOM 1586 C C . ILE A 1 218 ? -0.469 15.023 0.980 1.00 86.69 218 ILE A C 1
ATOM 1588 O O . ILE A 1 218 ? -1.176 15.209 1.972 1.00 86.69 218 ILE A O 1
ATOM 1592 N N . VAL A 1 219 ? -0.990 14.695 -0.205 1.00 86.94 219 VAL A N 1
ATOM 1593 C CA . VAL A 1 219 ? -2.437 14.562 -0.420 1.00 86.94 219 VAL A CA 1
ATOM 1594 C C . VAL A 1 219 ? -3.010 13.398 0.397 1.00 86.94 219 VAL A C 1
ATOM 1596 O O . VAL A 1 219 ? -4.018 13.588 1.079 1.00 86.94 219 VAL A O 1
ATOM 1599 N N . GLN A 1 220 ? -2.350 12.235 0.408 1.00 90.06 220 GLN A N 1
ATOM 1600 C CA . GLN A 1 220 ? -2.741 11.084 1.232 1.00 90.06 220 GLN A CA 1
ATOM 1601 C C . GLN A 1 220 ? -2.832 11.459 2.714 1.00 90.06 220 GLN A C 1
ATOM 1603 O O . GLN A 1 220 ? -3.862 11.221 3.342 1.00 90.06 220 GLN A O 1
ATOM 1608 N N . PHE A 1 221 ? -1.804 12.112 3.265 1.00 85.50 221 PHE A N 1
ATOM 1609 C CA . PHE A 1 221 ? -1.783 12.517 4.671 1.00 85.50 221 PHE A CA 1
ATOM 1610 C C . PHE A 1 221 ? -2.953 13.445 5.020 1.00 85.50 221 PHE A C 1
ATOM 1612 O O . PHE A 1 221 ? -3.617 13.264 6.042 1.00 85.50 221 PHE A O 1
ATOM 1619 N N . ARG A 1 222 ? -3.273 14.403 4.139 1.00 87.31 222 ARG A N 1
ATOM 1620 C CA . ARG A 1 222 ? -4.421 15.300 4.339 1.00 87.31 222 ARG A CA 1
ATOM 1621 C C . ARG A 1 222 ? -5.753 14.553 4.370 1.00 87.31 222 ARG A C 1
ATOM 1623 O O . ARG A 1 222 ? -6.580 14.844 5.231 1.00 87.31 222 ARG A O 1
ATOM 1630 N N . TYR A 1 223 ? -5.974 13.619 3.449 1.00 89.44 223 TYR A N 1
ATOM 1631 C CA . TYR A 1 223 ? -7.233 12.874 3.374 1.00 89.44 223 TYR A CA 1
ATOM 1632 C C . TYR A 1 223 ? -7.374 11.815 4.468 1.00 89.44 223 TYR A C 1
ATOM 1634 O O . TYR A 1 223 ? -8.483 11.623 4.961 1.00 89.44 223 TYR A O 1
ATOM 1642 N N . ILE A 1 224 ? -6.276 11.185 4.900 1.00 89.00 224 ILE A N 1
ATOM 1643 C CA . ILE A 1 224 ? -6.269 10.284 6.061 1.00 89.00 224 ILE A CA 1
ATOM 1644 C C . ILE A 1 224 ? -6.695 11.049 7.313 1.00 89.00 224 ILE A C 1
ATOM 1646 O O . ILE A 1 224 ? -7.635 10.631 7.982 1.00 89.00 224 ILE A O 1
ATOM 1650 N N . ASN A 1 225 ? -6.072 12.196 7.598 1.00 88.31 225 ASN A N 1
ATOM 1651 C CA . ASN A 1 225 ? -6.428 12.985 8.780 1.00 88.31 225 ASN A CA 1
ATOM 1652 C C . ASN A 1 225 ? -7.882 13.462 8.721 1.00 88.31 225 ASN A C 1
ATOM 1654 O O . ASN A 1 225 ? -8.614 13.313 9.693 1.00 88.31 225 ASN A O 1
ATOM 1658 N N . LYS A 1 226 ? -8.340 13.921 7.550 1.00 86.38 226 LYS A N 1
ATOM 1659 C CA . LYS A 1 226 ? -9.744 14.306 7.354 1.00 86.38 226 LYS A CA 1
ATOM 1660 C C . LYS A 1 226 ? -10.712 13.137 7.570 1.00 86.38 226 LYS A C 1
ATOM 1662 O O . LYS A 1 226 ? -11.793 13.324 8.118 1.00 86.38 226 LYS A O 1
ATOM 1667 N N . ALA A 1 227 ? -10.347 11.928 7.147 1.00 88.19 227 ALA A N 1
ATOM 1668 C CA . ALA A 1 227 ? -11.162 10.741 7.377 1.00 88.19 227 ALA A CA 1
ATOM 1669 C C . ALA A 1 227 ? -11.196 10.355 8.862 1.00 88.19 227 ALA A C 1
ATOM 1671 O O . ALA A 1 227 ? -12.269 10.077 9.384 1.00 88.19 227 ALA A O 1
ATOM 1672 N N . LEU A 1 228 ? -10.056 10.387 9.553 1.00 87.31 228 LEU A N 1
ATOM 1673 C CA . LEU A 1 228 ? -9.958 10.073 10.984 1.00 87.31 228 LEU A CA 1
ATOM 1674 C C . LEU A 1 228 ? -10.666 11.104 11.880 1.00 87.31 228 LEU A C 1
ATOM 1676 O O . LEU A 1 228 ? -11.068 10.783 12.997 1.00 87.31 228 LEU A O 1
ATOM 1680 N N . GLU A 1 229 ? -10.852 12.333 11.396 1.00 89.06 229 GLU A N 1
ATOM 1681 C CA . GLU A 1 229 ? -11.680 13.343 12.063 1.00 89.06 229 GLU A CA 1
ATOM 1682 C C . GLU A 1 229 ? -13.180 13.010 11.989 1.00 89.06 229 GLU A C 1
ATOM 1684 O O . GLU A 1 229 ? -13.898 13.224 12.971 1.00 89.06 229 GLU A O 1
ATOM 1689 N N . CYS A 1 230 ? -13.658 12.476 10.857 1.00 85.25 230 CYS A N 1
ATOM 1690 C CA . CYS A 1 230 ? -15.080 12.176 10.656 1.00 85.25 230 CYS A CA 1
ATOM 1691 C C . CYS A 1 230 ? -15.473 10.708 10.973 1.00 85.25 230 CYS A C 1
ATOM 1693 O O . CYS A 1 230 ? -16.657 10.432 11.153 1.00 85.25 230 CYS A O 1
ATOM 1695 N N . PHE A 1 231 ? -14.531 9.758 11.026 1.00 89.81 231 PHE A N 1
ATOM 1696 C CA . PHE A 1 231 ? -14.811 8.315 11.130 1.00 89.81 231 PHE A CA 1
ATOM 1697 C C . PHE A 1 231 ? -13.951 7.611 12.189 1.00 89.81 231 PHE A C 1
ATOM 1699 O O . PHE A 1 231 ? -12.847 8.049 12.510 1.00 89.81 231 PHE A O 1
ATOM 1706 N N . ASP A 1 232 ? -14.442 6.482 12.709 1.00 89.44 232 ASP A N 1
ATOM 1707 C CA . ASP A 1 232 ? -13.701 5.657 13.667 1.00 89.44 232 ASP A CA 1
ATOM 1708 C C . ASP A 1 232 ? -12.409 5.096 13.059 1.00 89.44 232 ASP A C 1
ATOM 1710 O O . ASP A 1 232 ? -12.409 4.502 11.976 1.00 89.44 232 ASP A O 1
ATOM 1714 N N . SER A 1 233 ? -11.298 5.243 13.785 1.00 86.88 233 SER A N 1
ATOM 1715 C CA . SER A 1 233 ? -9.960 4.865 13.313 1.00 86.88 233 SER A CA 1
ATOM 1716 C C . SER A 1 233 ? -9.794 3.359 13.099 1.00 86.88 233 SER A C 1
ATOM 1718 O O . SER A 1 233 ? -9.073 2.948 12.190 1.00 86.88 233 SER A O 1
ATOM 1720 N N . SER A 1 234 ? -10.490 2.536 13.887 1.00 88.94 234 SER A N 1
ATOM 1721 C CA . SER A 1 234 ? -10.530 1.077 13.743 1.00 88.94 234 SER A CA 1
ATOM 1722 C C . SER A 1 234 ? -11.171 0.660 12.420 1.00 88.94 234 SER A C 1
ATOM 1724 O O . SER A 1 234 ? -10.576 -0.082 11.637 1.00 88.94 234 SER A O 1
ATOM 1726 N N . VAL A 1 235 ? -12.367 1.180 12.138 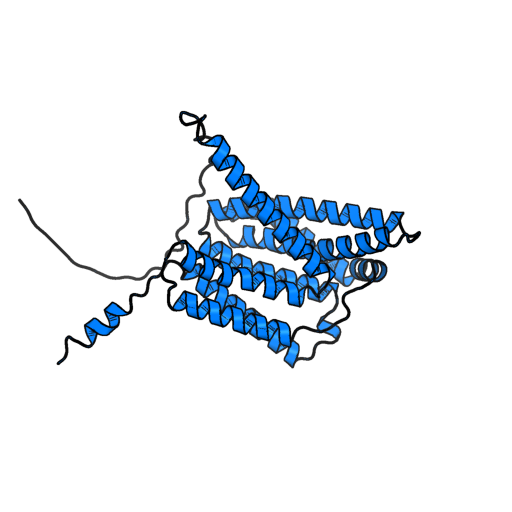1.00 89.94 235 VAL A N 1
ATOM 1727 C CA . VAL A 1 235 ? -13.106 0.908 10.899 1.00 89.94 235 VAL A CA 1
ATOM 1728 C C . VAL A 1 235 ? -12.354 1.470 9.696 1.00 89.94 235 VAL A C 1
ATOM 1730 O O . VAL A 1 235 ? -12.178 0.764 8.702 1.00 89.94 235 VAL A O 1
ATOM 1733 N N . PHE A 1 236 ? -11.846 2.703 9.803 1.00 91.69 236 PHE A N 1
ATOM 1734 C CA . PHE A 1 236 ? -11.002 3.309 8.776 1.00 91.69 236 PHE A CA 1
ATOM 1735 C C . PHE A 1 236 ? -9.790 2.429 8.470 1.00 91.69 236 PHE A C 1
ATOM 1737 O O . PHE A 1 236 ? -9.584 2.076 7.314 1.00 91.69 236 PHE A O 1
ATOM 1744 N N . GLY A 1 237 ? -9.026 2.024 9.488 1.00 89.38 237 GLY A N 1
ATOM 1745 C CA . GLY A 1 237 ? -7.823 1.209 9.319 1.00 89.38 237 GLY A CA 1
ATOM 1746 C C . GLY A 1 237 ? -8.106 -0.152 8.684 1.00 89.38 237 GLY A C 1
ATOM 1747 O O . GLY A 1 237 ? -7.357 -0.584 7.808 1.00 89.38 237 GLY A O 1
ATOM 1748 N N . ALA A 1 238 ? -9.207 -0.803 9.074 1.00 91.62 238 ALA A N 1
ATOM 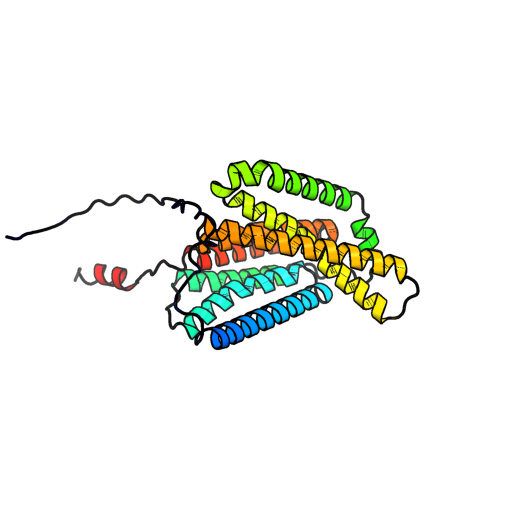1749 C CA . ALA A 1 238 ? -9.625 -2.084 8.512 1.00 91.62 238 ALA A CA 1
ATOM 1750 C C . ALA A 1 238 ? -9.949 -1.980 7.013 1.00 91.62 238 ALA A C 1
ATOM 1752 O O . ALA A 1 238 ? -9.404 -2.729 6.203 1.00 91.62 238 ALA A O 1
ATOM 1753 N N . ILE A 1 239 ? -10.811 -1.033 6.634 1.00 93.00 239 ILE A N 1
ATOM 1754 C CA . ILE A 1 239 ? -11.239 -0.861 5.239 1.00 93.00 239 ILE A CA 1
ATOM 1755 C C . ILE A 1 239 ? -10.083 -0.326 4.390 1.00 93.00 239 ILE A C 1
ATOM 1757 O O . ILE A 1 239 ? -9.864 -0.808 3.277 1.00 93.00 239 ILE A O 1
ATOM 1761 N N . TYR A 1 240 ? -9.319 0.631 4.925 1.00 93.00 240 TYR A N 1
ATOM 1762 C CA . TYR A 1 240 ? -8.166 1.217 4.250 1.00 93.00 240 TYR A CA 1
ATOM 1763 C C . TYR A 1 240 ? -7.163 0.141 3.861 1.00 93.00 240 TYR A C 1
ATOM 1765 O O . TYR A 1 240 ? -6.789 0.085 2.698 1.00 93.00 240 TYR A O 1
ATOM 1773 N N . TYR A 1 241 ? -6.805 -0.762 4.778 1.00 91.44 241 TYR A N 1
ATOM 1774 C CA . TYR A 1 241 ? -5.878 -1.850 4.474 1.00 91.44 241 TYR A CA 1
ATOM 1775 C C . TYR A 1 241 ? -6.336 -2.698 3.276 1.00 91.44 241 TYR A C 1
ATOM 1777 O O . TYR A 1 241 ? -5.546 -2.972 2.374 1.00 91.44 241 TYR A O 1
ATOM 1785 N N . VAL A 1 242 ? -7.610 -3.103 3.240 1.00 93.25 242 VAL A N 1
ATOM 1786 C CA . VAL A 1 242 ? -8.124 -3.983 2.179 1.00 93.25 242 VAL A CA 1
ATOM 1787 C C . VAL A 1 242 ? -8.150 -3.266 0.831 1.00 93.25 242 VAL A C 1
ATOM 1789 O O . VAL A 1 242 ? -7.645 -3.802 -0.156 1.00 93.25 242 VAL A O 1
ATOM 1792 N N . VAL A 1 243 ? -8.702 -2.051 0.775 1.00 94.00 243 VAL A N 1
ATOM 1793 C CA . VAL A 1 243 ? -8.827 -1.294 -0.482 1.00 94.00 243 VAL A CA 1
ATOM 1794 C C . VAL A 1 243 ? -7.455 -0.851 -0.994 1.00 94.00 243 VAL A C 1
ATOM 1796 O O . VAL A 1 243 ? -7.163 -1.026 -2.177 1.00 94.00 243 VAL A O 1
ATOM 1799 N N . PHE A 1 244 ? -6.594 -0.350 -0.103 1.00 91.56 244 PHE A N 1
ATOM 1800 C CA . PHE A 1 244 ? -5.230 0.066 -0.426 1.00 91.56 244 PHE A CA 1
ATOM 1801 C C . PHE A 1 244 ? -4.432 -1.090 -1.015 1.00 91.56 244 PHE A C 1
ATOM 1803 O O . PHE A 1 244 ? -3.926 -0.985 -2.131 1.00 91.56 244 PHE A O 1
ATOM 1810 N N . THR A 1 245 ? -4.374 -2.217 -0.305 1.00 90.44 245 THR A N 1
ATOM 1811 C CA . THR A 1 245 ? -3.597 -3.376 -0.748 1.00 90.44 245 THR A CA 1
ATOM 1812 C C . THR A 1 245 ? -4.139 -3.944 -2.055 1.00 90.44 245 THR A C 1
ATOM 1814 O O . THR A 1 245 ? -3.352 -4.279 -2.933 1.00 90.44 245 THR A O 1
ATOM 1817 N N . THR A 1 246 ? -5.463 -3.991 -2.242 1.00 91.50 246 THR A N 1
ATOM 1818 C CA . THR A 1 246 ? -6.058 -4.468 -3.503 1.00 91.50 246 THR A CA 1
ATOM 1819 C C . THR A 1 246 ? -5.637 -3.596 -4.686 1.00 91.50 246 THR A C 1
ATOM 1821 O O . THR A 1 246 ? -5.210 -4.124 -5.711 1.00 91.50 246 THR A O 1
ATOM 1824 N N . LEU A 1 247 ? -5.715 -2.265 -4.554 1.00 91.69 247 LEU A N 1
ATOM 1825 C CA . LEU A 1 247 ? -5.316 -1.351 -5.629 1.00 91.69 247 LEU A CA 1
ATOM 1826 C C . LEU A 1 247 ? -3.808 -1.368 -5.886 1.00 91.69 247 LEU A C 1
ATOM 1828 O O . LEU A 1 247 ? -3.396 -1.302 -7.041 1.00 91.69 247 LEU A O 1
ATOM 1832 N N . VAL A 1 248 ? -2.987 -1.487 -4.841 1.00 88.12 248 VAL A N 1
ATOM 1833 C CA . VAL A 1 248 ? -1.529 -1.616 -4.982 1.00 88.12 248 VAL A CA 1
ATOM 1834 C C . VAL A 1 248 ? -1.166 -2.913 -5.703 1.00 88.12 248 VAL A C 1
ATOM 1836 O O . VAL A 1 248 ? -0.422 -2.864 -6.679 1.00 88.12 248 VAL A O 1
ATOM 1839 N N . LEU A 1 249 ? -1.723 -4.055 -5.288 1.00 87.12 249 LEU A N 1
ATOM 1840 C CA . LEU A 1 249 ? -1.476 -5.341 -5.946 1.00 87.12 249 LEU A CA 1
ATOM 1841 C C . LEU A 1 249 ? -1.953 -5.328 -7.402 1.00 87.12 249 LEU A C 1
ATOM 1843 O O . LEU A 1 249 ? -1.243 -5.820 -8.273 1.00 87.12 249 LEU A O 1
ATOM 1847 N N . LEU A 1 250 ? -3.112 -4.723 -7.686 1.00 87.88 250 LEU A N 1
ATOM 1848 C CA . LEU A 1 250 ? -3.617 -4.572 -9.052 1.00 87.88 250 LEU A CA 1
ATOM 1849 C C . LEU A 1 250 ? -2.699 -3.686 -9.909 1.00 87.88 250 LEU A C 1
ATOM 1851 O O . LEU A 1 250 ? -2.379 -4.044 -11.041 1.00 87.88 250 LEU A O 1
ATOM 1855 N N . ALA A 1 251 ? -2.241 -2.553 -9.375 1.00 86.31 251 ALA A N 1
ATOM 1856 C CA . ALA A 1 251 ? -1.326 -1.662 -10.083 1.00 86.31 251 ALA A CA 1
ATOM 1857 C C . ALA A 1 251 ? 0.014 -2.346 -10.382 1.00 86.31 251 ALA A C 1
ATOM 1859 O O . ALA A 1 251 ? 0.505 -2.264 -11.508 1.00 86.31 251 ALA A O 1
ATOM 1860 N N . SER A 1 252 ? 0.582 -3.057 -9.406 1.00 81.81 252 SER A N 1
ATOM 1861 C CA . SER A 1 252 ? 1.821 -3.823 -9.574 1.00 81.81 252 SER A CA 1
ATOM 1862 C C . SER A 1 252 ? 1.667 -4.964 -10.572 1.00 81.81 252 SER A C 1
ATOM 1864 O O . SER A 1 252 ? 2.513 -5.114 -11.453 1.00 81.81 252 SER A O 1
ATOM 1866 N N . ALA A 1 253 ? 0.553 -5.693 -10.509 1.00 81.25 253 ALA A N 1
ATOM 1867 C CA . ALA A 1 253 ? 0.225 -6.755 -11.449 1.00 81.25 253 ALA A CA 1
ATOM 1868 C C . ALA A 1 253 ? 0.204 -6.266 -12.902 1.00 81.25 253 ALA A C 1
ATOM 1870 O O . ALA A 1 253 ? 0.795 -6.898 -13.782 1.00 81.25 253 ALA A O 1
ATOM 1871 N N . ILE A 1 254 ? -0.454 -5.129 -13.151 1.00 84.12 254 ILE A N 1
ATOM 1872 C CA . ILE A 1 254 ? -0.561 -4.528 -14.486 1.00 84.12 254 ILE A CA 1
ATOM 1873 C C . ILE A 1 254 ? 0.796 -3.975 -14.936 1.00 84.12 254 ILE A C 1
ATOM 1875 O O . ILE A 1 254 ? 1.200 -4.211 -16.076 1.00 84.12 254 ILE A O 1
ATOM 1879 N N . LEU A 1 255 ? 1.512 -3.274 -14.051 1.00 80.50 255 LEU A N 1
ATOM 1880 C CA . LEU A 1 255 ? 2.794 -2.640 -14.364 1.00 80.50 255 LEU A CA 1
ATOM 1881 C C . LEU A 1 255 ? 3.884 -3.659 -14.695 1.00 80.50 255 LEU A C 1
ATOM 1883 O O . LEU A 1 255 ? 4.550 -3.549 -15.723 1.00 80.50 255 LEU A O 1
ATOM 1887 N N . PHE A 1 256 ? 4.082 -4.657 -13.835 1.00 75.50 256 PHE A N 1
ATOM 1888 C CA . PHE A 1 256 ? 5.149 -5.640 -14.014 1.00 75.50 256 PHE A CA 1
ATOM 1889 C C . PHE A 1 256 ? 4.736 -6.792 -14.935 1.00 75.50 256 PHE A C 1
ATOM 1891 O O . PHE A 1 256 ? 5.596 -7.547 -15.388 1.00 75.50 256 PHE A O 1
ATOM 1898 N N . ARG A 1 257 ? 3.445 -6.883 -15.294 1.00 73.31 257 ARG A N 1
ATOM 1899 C CA . ARG A 1 257 ? 2.845 -8.033 -15.993 1.00 73.31 257 ARG A CA 1
ATOM 1900 C C . ARG A 1 257 ? 3.142 -9.350 -15.275 1.00 73.31 257 ARG A C 1
ATOM 1902 O O . ARG A 1 257 ? 3.311 -10.385 -15.917 1.00 73.31 257 ARG A O 1
ATOM 1909 N N . GLU A 1 258 ? 3.174 -9.306 -13.943 1.00 66.62 258 GLU A N 1
ATOM 1910 C CA . GLU A 1 258 ? 3.499 -10.452 -13.084 1.00 66.62 258 GLU A CA 1
ATOM 1911 C C . GLU A 1 258 ? 2.598 -11.654 -13.395 1.00 66.62 258 GLU A C 1
ATOM 1913 O O . GLU A 1 258 ? 3.052 -12.785 -13.344 1.00 66.62 258 GLU A O 1
ATOM 1918 N N . TRP A 1 259 ? 1.356 -11.422 -13.827 1.00 65.88 259 TRP A N 1
ATOM 1919 C CA . TRP A 1 259 ? 0.359 -12.467 -14.076 1.00 65.88 259 TRP A CA 1
ATOM 1920 C C . TRP A 1 259 ? 0.593 -13.269 -15.357 1.00 65.88 259 TRP A C 1
ATOM 1922 O O . TRP A 1 259 ? -0.002 -14.328 -15.523 1.00 65.88 259 TRP A O 1
ATOM 1932 N N . SER A 1 260 ? 1.459 -12.801 -16.262 1.00 66.00 260 SER A N 1
ATOM 1933 C CA . SER A 1 260 ? 1.693 -13.484 -17.541 1.00 66.00 260 SER A CA 1
ATOM 1934 C C . SER A 1 260 ? 2.326 -14.869 -17.378 1.00 66.00 260 SER A C 1
ATOM 1936 O O . SER A 1 260 ? 2.315 -15.639 -18.334 1.00 66.00 260 SER A O 1
ATOM 1938 N N . ASN A 1 261 ? 2.897 -15.172 -16.208 1.00 64.50 261 ASN A N 1
ATOM 1939 C CA . ASN A 1 261 ? 3.623 -16.415 -15.947 1.00 64.50 261 ASN A CA 1
ATOM 1940 C C . ASN A 1 261 ? 3.206 -17.095 -14.628 1.00 64.50 261 ASN A C 1
ATOM 1942 O O . ASN A 1 261 ? 3.921 -17.955 -14.122 1.00 64.50 261 ASN A O 1
ATOM 1946 N N . VAL A 1 262 ? 2.074 -16.686 -14.041 1.00 75.12 262 VAL A N 1
ATOM 1947 C CA . VAL A 1 262 ? 1.586 -17.216 -12.757 1.00 75.12 262 VAL A CA 1
ATOM 1948 C C . VAL A 1 262 ? 0.626 -18.370 -13.025 1.00 75.12 262 VAL A C 1
ATOM 1950 O O . VAL A 1 262 ? -0.344 -18.222 -13.771 1.00 75.12 262 VAL A O 1
ATOM 1953 N N . GLY A 1 263 ? 0.882 -19.525 -12.408 1.00 84.81 263 GLY A N 1
ATOM 1954 C CA . GLY A 1 263 ? -0.021 -20.670 -12.478 1.00 84.81 263 GLY A CA 1
ATOM 1955 C C . GLY A 1 263 ? -1.357 -20.384 -11.787 1.00 84.81 263 GLY A C 1
ATOM 1956 O O . GLY A 1 263 ? -1.435 -19.611 -10.835 1.00 84.81 263 GLY A O 1
ATOM 1957 N N . LEU A 1 264 ? -2.431 -21.049 -12.221 1.00 87.25 264 LEU A N 1
ATOM 1958 C CA . LEU A 1 264 ? -3.768 -20.862 -11.636 1.00 87.25 264 LEU A CA 1
ATOM 1959 C C . LEU A 1 264 ? -3.802 -21.165 -10.125 1.00 87.25 264 LEU A C 1
ATOM 1961 O O . LEU A 1 264 ? -4.524 -20.506 -9.380 1.00 87.25 264 LEU A O 1
ATOM 1965 N N . VAL A 1 265 ? -2.989 -22.125 -9.671 1.00 89.19 265 VAL A N 1
ATOM 1966 C CA . VAL A 1 265 ? -2.834 -22.474 -8.249 1.00 89.19 265 VAL A CA 1
ATOM 1967 C C . VAL A 1 265 ? -2.184 -21.335 -7.466 1.00 89.19 265 VAL A C 1
ATOM 1969 O O . VAL A 1 265 ? -2.682 -20.984 -6.402 1.00 89.19 265 VAL A O 1
ATOM 1972 N N . ASP A 1 266 ? -1.135 -20.716 -8.005 1.00 88.75 266 ASP A N 1
ATOM 1973 C CA . ASP A 1 266 ? -0.447 -19.594 -7.361 1.00 88.75 266 ASP A CA 1
ATOM 1974 C C . ASP A 1 266 ? -1.345 -18.359 -7.292 1.00 88.75 266 ASP A C 1
ATOM 1976 O O . ASP A 1 266 ? -1.408 -17.683 -6.267 1.00 88.75 266 ASP A O 1
ATOM 1980 N N . PHE A 1 267 ? -2.127 -18.109 -8.344 1.00 88.19 267 PHE A N 1
ATOM 1981 C CA . PHE A 1 267 ? -3.127 -17.045 -8.341 1.00 88.19 267 PHE A CA 1
ATOM 1982 C C . PHE A 1 267 ? -4.201 -17.263 -7.264 1.00 88.19 267 PHE A C 1
ATOM 1984 O O . PHE A 1 267 ? -4.480 -16.356 -6.475 1.00 88.19 267 PHE A O 1
ATOM 1991 N N . LEU A 1 268 ? -4.772 -18.472 -7.182 1.00 91.25 268 LEU A N 1
ATOM 1992 C CA . LEU A 1 268 ? -5.729 -18.817 -6.125 1.00 91.25 268 LEU A CA 1
ATOM 1993 C C . LEU A 1 268 ? -5.089 -18.746 -4.734 1.00 91.25 268 LEU A C 1
ATOM 1995 O O . LEU A 1 268 ? -5.725 -18.268 -3.795 1.00 91.25 268 LEU A O 1
ATOM 1999 N N . GLY A 1 269 ? -3.842 -19.196 -4.600 1.00 92.56 269 GLY A N 1
ATOM 2000 C CA . GLY A 1 269 ? -3.067 -19.136 -3.366 1.00 92.56 269 GLY A CA 1
ATOM 2001 C C . GLY A 1 269 ? -2.867 -17.699 -2.896 1.00 92.56 269 GLY A C 1
ATOM 2002 O O . GLY A 1 269 ? -3.159 -17.387 -1.742 1.00 92.56 269 GLY A O 1
ATOM 2003 N N . MET A 1 270 ? -2.481 -16.793 -3.798 1.00 89.81 270 MET A N 1
ATOM 2004 C CA . MET A 1 270 ? -2.365 -15.365 -3.498 1.00 89.81 270 MET A CA 1
ATOM 2005 C C . MET A 1 270 ? -3.712 -14.745 -3.110 1.00 89.81 270 MET A C 1
ATOM 2007 O O . MET A 1 270 ? -3.788 -14.035 -2.109 1.00 89.81 270 MET A O 1
ATOM 2011 N N . ALA A 1 271 ? -4.793 -15.041 -3.839 1.00 91.62 271 ALA A N 1
ATOM 2012 C CA . ALA A 1 271 ? -6.127 -14.526 -3.518 1.00 91.62 271 ALA A CA 1
ATOM 2013 C C . ALA A 1 271 ? -6.634 -15.028 -2.151 1.00 91.62 271 ALA A C 1
ATOM 2015 O O . ALA A 1 271 ? -7.181 -14.255 -1.357 1.00 91.62 271 ALA A O 1
ATOM 2016 N N . CYS A 1 272 ? -6.413 -16.310 -1.848 1.00 94.56 272 CYS A N 1
ATOM 2017 C CA . CYS A 1 272 ? -6.747 -16.924 -0.564 1.00 94.56 272 CYS A CA 1
ATOM 2018 C C . CYS A 1 272 ? -5.920 -16.320 0.579 1.00 94.56 272 CYS A C 1
ATOM 2020 O O . CYS A 1 272 ? -6.476 -15.915 1.604 1.00 94.56 272 CYS A O 1
ATOM 2022 N N . GLY A 1 273 ? -4.604 -16.190 0.387 1.00 94.38 273 GLY A N 1
ATOM 2023 C CA . GLY A 1 273 ? -3.703 -15.559 1.346 1.00 94.38 273 GLY A CA 1
ATOM 2024 C C . GLY A 1 273 ? -4.114 -14.117 1.631 1.00 94.38 273 GLY A C 1
ATOM 2025 O O . GLY A 1 273 ? -4.310 -13.762 2.791 1.00 94.38 273 GLY A O 1
ATOM 2026 N N . PHE A 1 274 ? -4.359 -13.318 0.587 1.00 93.62 274 PHE A N 1
ATOM 2027 C CA . PHE A 1 274 ? -4.829 -11.938 0.723 1.00 93.62 274 PHE A CA 1
ATOM 2028 C C . PHE A 1 274 ? -6.136 -11.851 1.506 1.00 93.62 274 PHE A C 1
ATOM 2030 O O . PHE A 1 274 ? -6.202 -11.126 2.496 1.00 93.62 274 PHE A O 1
ATOM 2037 N N . THR A 1 275 ? -7.138 -12.649 1.136 1.00 95.06 275 THR A N 1
ATOM 2038 C CA . THR A 1 275 ? -8.429 -12.679 1.838 1.00 95.06 275 THR A CA 1
ATOM 2039 C C . THR A 1 275 ? -8.251 -13.055 3.311 1.00 95.06 275 THR A C 1
ATOM 2041 O O . THR A 1 275 ? -8.849 -12.432 4.186 1.00 95.06 275 THR A O 1
ATOM 2044 N N . THR A 1 276 ? -7.379 -14.021 3.610 1.00 96.31 276 THR A N 1
ATOM 2045 C CA . THR A 1 276 ? -7.078 -14.449 4.985 1.00 96.31 276 THR A CA 1
ATOM 2046 C C . THR A 1 276 ? -6.428 -13.326 5.796 1.00 96.31 276 THR A C 1
ATOM 2048 O O . THR A 1 276 ? -6.833 -13.081 6.935 1.00 96.31 276 THR A O 1
ATOM 2051 N N . VAL A 1 277 ? -5.474 -12.589 5.211 1.00 95.38 277 VAL A N 1
ATOM 2052 C CA . VAL A 1 277 ? -4.866 -11.416 5.863 1.00 95.38 277 VAL A CA 1
ATOM 2053 C C . VAL A 1 277 ? -5.898 -10.317 6.095 1.00 95.38 277 VAL A C 1
ATOM 2055 O O . VAL A 1 277 ? -5.963 -9.760 7.190 1.00 95.38 277 VAL A O 1
ATOM 2058 N N . SER A 1 278 ? -6.735 -10.028 5.099 1.00 94.44 278 SER A N 1
ATOM 2059 C CA . SER A 1 278 ? -7.809 -9.039 5.205 1.00 94.44 278 SER A CA 1
ATOM 2060 C C . SER A 1 278 ? -8.772 -9.372 6.339 1.00 94.44 278 SER A C 1
ATOM 2062 O O . SER A 1 278 ? -9.057 -8.506 7.163 1.00 94.44 278 SER A O 1
ATOM 2064 N N . VAL A 1 279 ? -9.219 -10.629 6.438 1.00 95.25 279 VAL A N 1
ATOM 2065 C CA . VAL A 1 279 ? -10.061 -11.089 7.551 1.00 95.25 279 VAL A CA 1
ATOM 2066 C C . VAL A 1 279 ? -9.330 -10.921 8.881 1.00 95.25 279 VAL A C 1
ATOM 2068 O O . VAL A 1 279 ? -9.914 -10.385 9.818 1.00 95.25 279 VAL A O 1
ATOM 2071 N N . GLY A 1 280 ? -8.054 -11.311 8.963 1.00 95.06 280 GLY A N 1
ATOM 2072 C CA . GLY A 1 280 ? -7.245 -11.157 10.174 1.00 95.06 280 GLY A CA 1
ATOM 2073 C C . GLY A 1 280 ? -7.153 -9.706 10.654 1.00 95.06 280 GLY A C 1
ATOM 2074 O O . GLY A 1 280 ? -7.403 -9.425 11.825 1.00 95.06 280 GLY A O 1
ATOM 2075 N N . ILE A 1 281 ? -6.873 -8.769 9.746 1.00 93.75 281 ILE A N 1
ATOM 2076 C CA . ILE A 1 281 ? -6.760 -7.337 10.063 1.00 93.75 281 ILE A CA 1
ATOM 2077 C C . ILE A 1 281 ? -8.106 -6.729 10.437 1.00 93.75 281 ILE A C 1
ATOM 2079 O O . ILE A 1 281 ? -8.174 -5.975 11.406 1.00 93.75 281 ILE A O 1
ATOM 2083 N N . VAL A 1 282 ? -9.184 -7.077 9.730 1.00 93.06 282 VAL A N 1
ATOM 2084 C CA . VAL A 1 282 ? -10.540 -6.659 10.115 1.00 93.06 282 VAL A CA 1
ATOM 2085 C C . VAL A 1 282 ? -10.858 -7.156 11.525 1.00 93.06 282 VAL A C 1
ATOM 2087 O O . VAL A 1 282 ? -11.379 -6.388 12.333 1.00 93.06 282 VAL A O 1
ATOM 2090 N N . LEU A 1 283 ? -10.483 -8.395 11.858 1.00 92.50 283 LEU A N 1
ATOM 2091 C CA . LEU A 1 283 ? -10.696 -8.962 13.187 1.00 92.50 283 LEU A CA 1
ATOM 2092 C C . LEU A 1 283 ? -9.923 -8.194 14.270 1.00 92.50 283 LEU A C 1
ATOM 2094 O O . LEU A 1 283 ? -10.493 -7.863 15.305 1.00 92.50 283 LEU A O 1
ATOM 2098 N N . ILE A 1 284 ? -8.651 -7.866 14.017 1.00 91.38 284 ILE A N 1
ATOM 2099 C CA . ILE A 1 284 ? -7.810 -7.093 14.946 1.00 91.38 284 ILE A CA 1
ATOM 2100 C C . ILE A 1 284 ? -8.374 -5.685 15.150 1.00 91.38 284 ILE A C 1
ATOM 2102 O O . ILE A 1 284 ? -8.482 -5.227 16.284 1.00 91.38 284 ILE A O 1
ATOM 2106 N N . GLN A 1 285 ? -8.716 -4.994 14.062 1.00 90.44 285 GLN A N 1
ATOM 2107 C CA . GLN A 1 285 ? -9.072 -3.578 14.099 1.00 90.44 285 GLN A CA 1
ATOM 2108 C C . GLN A 1 285 ? -10.499 -3.358 14.608 1.00 90.44 285 GLN A C 1
ATOM 2110 O O . GLN A 1 285 ? -10.706 -2.563 15.520 1.00 90.44 285 GLN A O 1
ATOM 2115 N N . VAL A 1 286 ? -11.489 -4.075 14.065 1.00 88.00 286 VAL A N 1
ATOM 2116 C CA . VAL A 1 286 ? -12.910 -3.874 14.409 1.00 88.00 286 VAL A CA 1
ATOM 2117 C C . VAL A 1 286 ? -13.233 -4.418 15.799 1.00 88.00 286 VAL A C 1
ATOM 2119 O O . VAL A 1 286 ? -14.021 -3.813 16.524 1.00 88.00 286 VAL A O 1
ATOM 2122 N N . PHE A 1 287 ? -12.607 -5.527 16.209 1.00 84.38 287 PHE A N 1
ATOM 2123 C CA . PHE A 1 287 ? -12.885 -6.156 17.506 1.00 84.38 287 PHE A CA 1
ATOM 2124 C C . PHE A 1 287 ? -11.906 -5.778 18.617 1.00 84.38 287 PHE A C 1
ATOM 2126 O O . PHE A 1 287 ? -11.921 -6.411 19.677 1.00 84.38 287 PHE A O 1
ATOM 2133 N N . LYS A 1 288 ? -11.093 -4.735 18.406 1.00 75.06 288 LYS A N 1
ATOM 2134 C CA . LYS A 1 288 ? -10.128 -4.242 19.396 1.00 75.06 288 LYS A CA 1
ATOM 2135 C C . LYS A 1 288 ? -10.787 -3.894 20.739 1.00 75.06 288 LYS A C 1
ATOM 2137 O O . LYS A 1 288 ? -10.239 -4.226 21.782 1.00 75.06 288 LYS A O 1
ATOM 2142 N N . GLU A 1 289 ? -11.985 -3.309 20.704 1.00 66.94 289 GLU A N 1
ATOM 2143 C CA . GLU A 1 289 ? -12.704 -2.810 21.890 1.00 66.94 289 GLU A CA 1
ATOM 2144 C C . GLU A 1 289 ? -13.643 -3.849 22.543 1.00 66.94 289 GLU A C 1
ATOM 2146 O O . GLU A 1 289 ? -14.123 -3.662 23.663 1.00 66.94 289 GLU A O 1
ATOM 2151 N N . PHE A 1 290 ? -13.926 -4.975 21.876 1.00 65.56 290 PHE A N 1
ATOM 2152 C CA . PHE A 1 290 ? -14.876 -5.967 22.389 1.00 65.56 290 PHE A CA 1
ATOM 2153 C C . PHE A 1 290 ? -14.190 -6.926 23.364 1.00 65.56 290 PHE A C 1
ATOM 2155 O O . PHE A 1 290 ? -13.607 -7.922 22.957 1.00 65.56 290 PHE A O 1
ATOM 2162 N N . ASN A 1 291 ? -14.282 -6.679 24.668 1.00 56.88 291 ASN A N 1
ATOM 2163 C CA . ASN A 1 291 ? -13.831 -7.642 25.675 1.00 56.88 291 ASN A CA 1
ATOM 2164 C C . ASN A 1 291 ? -14.884 -8.748 25.873 1.00 56.88 291 ASN A C 1
ATOM 2166 O O . ASN A 1 291 ? -15.799 -8.601 26.684 1.00 56.88 291 ASN A O 1
ATOM 2170 N N . PHE A 1 292 ? -14.756 -9.880 25.171 1.00 55.12 292 PHE A N 1
ATOM 2171 C CA . PHE A 1 292 ? -15.529 -11.079 25.515 1.00 55.12 292 PHE A CA 1
ATOM 2172 C C . PHE A 1 292 ? -14.964 -11.682 26.802 1.00 55.12 292 PHE A C 1
ATOM 2174 O O . PHE A 1 292 ? -13.963 -12.400 26.800 1.00 55.12 292 PHE A O 1
ATOM 2181 N N . ASN A 1 293 ? -15.597 -11.372 27.930 1.00 44.91 293 ASN A N 1
ATOM 2182 C CA . ASN A 1 293 ? -15.239 -11.971 29.204 1.00 44.91 293 ASN A CA 1
ATOM 2183 C C . ASN A 1 293 ? -15.825 -13.393 29.268 1.00 44.91 293 ASN A C 1
ATOM 2185 O O . ASN A 1 293 ? -17.001 -13.580 29.574 1.00 44.91 293 ASN A O 1
ATOM 2189 N N . LEU A 1 294 ? -14.999 -14.408 28.981 1.00 50.59 294 LEU A N 1
ATOM 2190 C CA . LEU A 1 294 ? -15.365 -15.836 29.067 1.00 50.59 294 LEU A CA 1
ATOM 2191 C C . LEU A 1 294 ? -15.894 -16.262 30.452 1.00 50.59 294 LEU A C 1
ATOM 2193 O O . LEU A 1 294 ? -16.456 -17.348 30.585 1.00 50.59 294 LEU A O 1
ATOM 2197 N N . GLY A 1 295 ? -15.746 -15.420 31.481 1.00 52.53 295 GLY A N 1
ATOM 2198 C CA . GLY A 1 295 ? -16.335 -15.639 32.802 1.00 52.53 295 GLY A CA 1
ATOM 2199 C C . GLY A 1 295 ? -17.869 -15.678 32.811 1.00 52.53 295 GLY A C 1
ATOM 2200 O O . GLY A 1 295 ? -18.446 -16.306 33.697 1.00 52.53 295 GLY A O 1
ATOM 2201 N N . GLU A 1 296 ? -18.539 -15.079 31.822 1.00 51.28 296 GLU A N 1
ATOM 2202 C CA . GLU A 1 296 ? -20.008 -15.100 31.717 1.00 51.28 296 GLU A CA 1
ATOM 2203 C C . GLU A 1 296 ? -20.535 -16.462 31.222 1.00 51.28 296 GLU A C 1
ATOM 2205 O O . GLU A 1 296 ? -21.590 -16.909 31.664 1.00 51.28 296 GLU A O 1
ATOM 2210 N N . MET A 1 297 ? -19.768 -17.185 30.392 1.00 47.72 297 MET A N 1
ATOM 2211 C CA . MET A 1 297 ? -20.159 -18.506 29.866 1.00 47.72 297 MET A CA 1
ATOM 2212 C C . MET A 1 297 ? -19.969 -19.651 30.871 1.00 47.72 297 MET A C 1
ATOM 2214 O O . MET A 1 297 ? -20.618 -20.690 30.756 1.00 47.72 297 MET A O 1
ATOM 2218 N N . ASN A 1 298 ? -19.099 -19.482 31.873 1.00 51.50 298 ASN A N 1
ATOM 2219 C CA . ASN A 1 298 ? -18.932 -20.486 32.929 1.00 51.50 298 ASN A CA 1
ATOM 2220 C C . ASN A 1 298 ? -19.933 -20.300 34.085 1.00 51.50 298 ASN A C 1
ATOM 2222 O O . ASN A 1 298 ? -20.189 -21.227 34.846 1.00 51.50 298 ASN A O 1
ATOM 2226 N N . LYS A 1 299 ? -20.548 -19.115 34.213 1.00 45.59 299 LYS A N 1
ATOM 2227 C CA . LYS A 1 299 ? -21.542 -18.837 35.263 1.00 45.59 299 LYS A CA 1
ATOM 2228 C C . LYS A 1 299 ? -22.933 -19.391 34.947 1.00 45.59 299 LYS A C 1
ATOM 2230 O O . LYS A 1 299 ? -23.702 -19.624 35.876 1.00 45.59 299 LYS A O 1
ATOM 2235 N N . SER A 1 300 ? -23.248 -19.630 33.673 1.00 43.31 300 SER A N 1
ATOM 2236 C CA . SER A 1 300 ? -24.484 -20.309 33.261 1.00 43.31 300 SER A CA 1
ATOM 2237 C C . SER A 1 300 ? -24.424 -21.829 33.438 1.00 43.31 300 SER A C 1
ATOM 2239 O O . SER A 1 300 ? -25.471 -22.440 33.594 1.00 43.31 300 SER A O 1
ATOM 2241 N N . ASN A 1 301 ? -23.226 -22.426 33.476 1.00 46.38 301 ASN A N 1
ATOM 2242 C CA . ASN A 1 301 ? -23.040 -23.871 33.674 1.00 46.38 301 ASN A CA 1
ATOM 2243 C C . ASN A 1 301 ? -22.812 -24.277 35.142 1.00 46.38 301 ASN A C 1
ATOM 2245 O O . ASN A 1 301 ? -22.711 -25.458 35.430 1.00 46.38 301 ASN A O 1
ATOM 2249 N N . MET A 1 302 ? -22.747 -23.319 36.077 1.00 49.16 302 MET A N 1
ATOM 2250 C CA . MET A 1 302 ? -22.564 -23.587 37.516 1.00 49.16 302 MET A CA 1
ATOM 2251 C C . MET A 1 302 ? -23.785 -23.176 38.361 1.00 49.16 302 MET A C 1
ATOM 2253 O O . MET A 1 302 ? -23.673 -22.924 39.558 1.00 49.16 302 MET A O 1
ATOM 2257 N N . LYS A 1 303 ? -24.953 -23.038 37.719 1.00 46.00 303 LYS A N 1
ATOM 2258 C CA . LYS A 1 303 ? -26.263 -22.844 38.373 1.00 46.00 303 LYS A CA 1
ATOM 2259 C C . LYS A 1 303 ? -27.241 -23.992 38.108 1.00 46.00 303 LYS A C 1
ATOM 2261 O O . LYS A 1 303 ? -28.422 -23.882 38.431 1.00 46.00 303 LYS A O 1
ATOM 2266 N N . THR A 1 304 ? -26.751 -25.084 37.542 1.00 47.78 304 THR A N 1
ATOM 2267 C CA . THR A 1 304 ? -27.499 -26.325 37.368 1.00 47.78 304 THR A CA 1
ATOM 2268 C C . THR A 1 304 ? -26.553 -27.446 37.750 1.00 47.78 304 THR A C 1
ATOM 2270 O O . THR A 1 304 ? -25.850 -27.958 36.892 1.00 47.78 304 THR A O 1
ATOM 2273 N N . ASP A 1 305 ? -26.391 -27.618 39.062 1.00 36.31 305 ASP A N 1
ATOM 2274 C CA . ASP A 1 305 ? -26.288 -28.892 39.791 1.00 36.31 305 ASP A CA 1
ATOM 2275 C C . ASP A 1 305 ? -25.996 -28.612 41.275 1.00 36.31 305 ASP A C 1
ATOM 2277 O O . ASP A 1 305 ? -25.083 -27.801 41.570 1.00 36.31 305 ASP A O 1
#

Foldseek 3Di:
DDDYDDDDDDDDDPPQDWDPQDDPPPPPPDDDPPDPCVVVVVVVVVVVVVVVVVVVVVLLVCLQPAAPLLSLLVVLLVLLVVLVVCCVVVVDDQAPLLVVLNVLSVVLSVLSNVLQDPDPDPQALVVLVVLCPPVQLVVVVVVLVVVLCCLVPPVCVPCVLPDLVSLLSNLLSLLLLLSSLSNLLSNLVVVVVVPDPVNPVSVVSNVVSVVSNVVSVVSNVVSLVSSVSGHPPLVSQLVSSLSNSVSNVVSSCSSVVSVVPRDPVSVVSNVSSSVSSSSSSNSNRVCVPPHPPCVVVVVVVVVPD

Radius of gyration: 23.75 Å; chains: 1; bounding box: 66×59×73 Å